Protein AF-A0A0D2L924-F1 (afdb_monomer_lite)

Organism: NCBI:txid145388

Structure (mmCIF, N/CA/C/O backbone):
data_AF-A0A0D2L924-F1
#
_entry.id   AF-A0A0D2L924-F1
#
loop_
_atom_site.group_PDB
_atom_site.id
_atom_site.type_symbol
_atom_site.label_atom_id
_atom_site.label_alt_id
_atom_site.label_comp_id
_atom_site.label_asym_id
_atom_site.label_entity_id
_atom_site.label_seq_id
_atom_site.pdbx_PDB_ins_code
_atom_site.Cartn_x
_atom_site.Cartn_y
_atom_site.Cartn_z
_atom_site.occupancy
_atom_site.B_iso_or_equiv
_atom_site.auth_seq_id
_atom_site.auth_comp_id
_atom_site.auth_asym_id
_atom_site.auth_atom_id
_atom_site.pdbx_PDB_model_num
ATOM 1 N N . MET A 1 1 ? -8.161 -13.138 13.655 1.00 68.00 1 MET A N 1
ATOM 2 C CA . MET A 1 1 ? -9.270 -12.687 14.532 1.00 68.00 1 MET A CA 1
ATOM 3 C C . MET A 1 1 ? -10.630 -12.972 13.902 1.00 68.00 1 MET A C 1
ATOM 5 O O . MET A 1 1 ? -11.358 -13.778 14.462 1.00 68.00 1 MET A O 1
ATOM 9 N N . ASN A 1 2 ? -10.920 -12.429 12.713 1.00 81.56 2 ASN A N 1
ATOM 10 C CA . ASN A 1 2 ? -12.168 -12.663 11.964 1.00 81.56 2 ASN A CA 1
ATOM 11 C C . ASN A 1 2 ? -12.549 -14.147 11.844 1.00 81.56 2 ASN A C 1
ATOM 13 O O . ASN A 1 2 ? -13.680 -14.512 12.128 1.00 81.56 2 ASN A O 1
ATOM 17 N N . PHE A 1 3 ? -11.595 -15.021 11.501 1.00 81.19 3 PHE A N 1
ATOM 18 C CA . PHE A 1 3 ? -11.842 -16.464 11.409 1.00 81.19 3 PHE A CA 1
ATOM 19 C C . PHE A 1 3 ? -12.311 -17.096 12.730 1.00 81.19 3 PHE A C 1
ATOM 21 O O . PHE A 1 3 ? -13.199 -17.941 12.712 1.00 81.19 3 PHE A O 1
ATOM 28 N N . ARG A 1 4 ? -11.746 -16.670 13.870 1.00 83.06 4 ARG A N 1
ATOM 29 C CA . ARG A 1 4 ? -12.112 -17.195 15.198 1.00 83.06 4 ARG A CA 1
ATOM 30 C C . ARG A 1 4 ? -13.464 -16.659 15.664 1.00 83.06 4 ARG A C 1
ATOM 32 O O . ARG A 1 4 ? -14.222 -17.395 16.272 1.00 83.06 4 ARG A O 1
ATOM 39 N N . LEU A 1 5 ? -13.751 -15.387 15.379 1.00 83.12 5 LEU A N 1
ATOM 40 C CA . LEU A 1 5 ? -14.990 -14.724 15.799 1.00 83.12 5 LEU A CA 1
ATOM 41 C C . LEU A 1 5 ? -16.153 -14.927 14.820 1.00 83.12 5 LEU A C 1
ATOM 43 O O . LEU A 1 5 ? -17.274 -14.559 15.152 1.00 83.12 5 LEU A O 1
ATOM 47 N N . LYS A 1 6 ? -15.880 -15.453 13.616 1.00 88.75 6 LYS A N 1
ATOM 48 C CA . LYS A 1 6 ? -16.843 -15.598 12.511 1.00 88.75 6 LYS A CA 1
ATOM 49 C C . LYS A 1 6 ? -17.658 -14.316 12.289 1.00 88.75 6 LYS A C 1
ATOM 51 O O . LYS A 1 6 ? -18.866 -14.359 12.105 1.00 88.75 6 LYS A O 1
ATOM 56 N N . ASN A 1 7 ? -16.993 -13.161 12.361 1.00 87.00 7 ASN A N 1
ATOM 57 C CA . ASN A 1 7 ? -17.621 -11.840 12.351 1.00 87.00 7 ASN A CA 1
ATOM 58 C C . ASN A 1 7 ? -16.642 -10.784 11.804 1.00 87.00 7 ASN A C 1
ATOM 60 O O . ASN A 1 7 ? -15.446 -10.843 12.108 1.00 87.00 7 ASN A O 1
ATOM 64 N N . VAL A 1 8 ? -17.142 -9.829 11.007 1.00 87.88 8 VAL A N 1
ATOM 65 C CA . VAL A 1 8 ? -16.353 -8.746 10.378 1.00 87.88 8 VAL A CA 1
ATOM 66 C C . VAL A 1 8 ? -16.874 -7.328 10.686 1.00 87.88 8 VAL A C 1
ATOM 68 O O . VAL A 1 8 ? -16.456 -6.360 10.050 1.00 87.88 8 VAL A O 1
ATOM 71 N N . SER A 1 9 ? -17.735 -7.163 11.693 1.00 81.94 9 SER A N 1
ATOM 72 C CA . SER A 1 9 ? -18.341 -5.875 12.082 1.00 81.94 9 SER A CA 1
ATOM 73 C C . SER A 1 9 ? -17.339 -4.793 12.508 1.00 81.94 9 SER A C 1
ATOM 75 O O . SER A 1 9 ? -17.674 -3.613 12.506 1.00 81.94 9 SER A O 1
ATOM 77 N N . GLY A 1 10 ? -16.113 -5.172 12.886 1.00 78.50 10 GLY A N 1
ATOM 78 C CA . GLY A 1 10 ? -15.039 -4.240 13.260 1.00 78.50 10 GLY A CA 1
ATOM 79 C C . GLY A 1 10 ? -14.083 -3.865 12.123 1.00 78.50 10 GLY A C 1
ATOM 80 O O . GLY A 1 10 ? -13.154 -3.094 12.354 1.00 78.50 10 GLY A O 1
ATOM 81 N N . LEU A 1 11 ? -14.262 -4.425 10.922 1.00 84.94 11 LEU A N 1
ATOM 82 C CA . LEU A 1 11 ? -13.364 -4.202 9.790 1.00 84.94 11 LEU A CA 1
ATOM 83 C C . LEU A 1 11 ? -13.797 -2.980 8.965 1.00 84.94 11 LEU A C 1
ATOM 85 O O . LEU A 1 11 ? -14.954 -2.863 8.567 1.00 84.94 11 LEU A O 1
ATOM 89 N N . SER A 1 12 ? -12.857 -2.098 8.628 1.00 89.81 12 SER A N 1
ATOM 90 C CA . SER A 1 12 ? -13.118 -1.031 7.656 1.00 89.81 12 SER A CA 1
ATOM 91 C C . SER A 1 12 ? -13.122 -1.591 6.230 1.00 89.81 12 SER A C 1
ATOM 93 O O . SER A 1 12 ? -12.088 -2.046 5.734 1.00 89.81 12 SER A O 1
ATOM 95 N N . LEU A 1 13 ? -14.280 -1.543 5.562 1.00 92.19 13 LEU A N 1
ATOM 96 C CA . LEU A 1 13 ? -14.400 -1.959 4.160 1.00 92.19 13 LEU A CA 1
ATOM 97 C C . LEU A 1 13 ? -13.693 -0.984 3.208 1.00 92.19 13 LEU A C 1
ATOM 99 O O . LEU A 1 13 ? -13.177 -1.417 2.182 1.00 92.19 13 LEU A O 1
ATOM 103 N N . ASP A 1 14 ? -13.592 0.294 3.578 1.00 93.81 14 ASP A N 1
ATOM 104 C CA . ASP A 1 14 ? -12.821 1.297 2.834 1.00 93.81 14 ASP A CA 1
ATOM 105 C C . ASP A 1 14 ? -11.338 0.932 2.804 1.00 93.81 14 ASP A C 1
ATOM 107 O O . ASP A 1 14 ? -10.699 0.921 1.753 1.00 93.81 14 ASP A O 1
ATOM 111 N N . PHE A 1 15 ? -10.799 0.569 3.971 1.00 91.94 15 PHE A N 1
ATOM 112 C CA . PHE A 1 15 ? -9.405 0.163 4.103 1.00 91.94 15 PHE A CA 1
ATOM 113 C C . PHE A 1 15 ? -9.122 -1.124 3.323 1.00 91.94 15 PHE A C 1
ATOM 115 O O . PHE A 1 15 ? -8.069 -1.253 2.699 1.00 91.94 15 PHE A O 1
ATOM 122 N N . LEU A 1 16 ? -10.068 -2.066 3.323 1.00 94.62 16 LEU A N 1
ATOM 123 C CA . LEU A 1 16 ? -9.972 -3.292 2.537 1.00 94.62 16 LEU A CA 1
ATOM 124 C C . LEU A 1 16 ? -9.973 -3.009 1.026 1.00 94.62 16 LEU A C 1
ATOM 126 O O . LEU A 1 16 ? -9.117 -3.541 0.325 1.00 94.62 16 LEU A O 1
ATOM 130 N N . ALA A 1 17 ? -10.879 -2.159 0.533 1.00 96.56 17 ALA A N 1
ATOM 131 C CA . ALA A 1 17 ? -10.960 -1.803 -0.886 1.00 96.56 17 ALA A CA 1
ATOM 132 C C . ALA A 1 17 ? -9.676 -1.111 -1.376 1.00 96.56 17 ALA A C 1
ATOM 134 O O . ALA A 1 17 ? -9.119 -1.485 -2.408 1.00 96.56 17 ALA A O 1
ATOM 135 N N . LEU A 1 18 ? -9.162 -0.157 -0.592 1.00 96.62 18 LEU A N 1
ATOM 136 C CA . LEU A 1 18 ? -7.893 0.516 -0.866 1.00 96.62 18 LEU A CA 1
ATOM 137 C C . LEU A 1 18 ? -6.717 -0.470 -0.874 1.00 96.62 18 LEU A C 1
ATOM 139 O O . LEU A 1 18 ? -5.917 -0.461 -1.807 1.00 96.62 18 LEU A O 1
ATOM 143 N N . ASN A 1 19 ? -6.615 -1.355 0.124 1.00 95.50 19 ASN A N 1
ATOM 144 C CA . ASN A 1 19 ? -5.551 -2.362 0.155 1.00 95.50 19 ASN A CA 1
ATOM 145 C C . ASN A 1 19 ? -5.633 -3.334 -1.020 1.00 95.50 19 ASN A C 1
ATOM 147 O O . ASN A 1 19 ? -4.587 -3.693 -1.548 1.00 95.50 19 ASN A O 1
ATOM 151 N N . LEU A 1 20 ? -6.832 -3.739 -1.442 1.00 97.44 20 LEU A N 1
ATOM 152 C CA . LEU A 1 20 ? -6.984 -4.640 -2.580 1.00 97.44 20 LEU A CA 1
ATOM 153 C C . LEU A 1 20 ? -6.443 -4.002 -3.864 1.00 97.44 20 LEU A C 1
ATOM 155 O O . LEU A 1 20 ? -5.627 -4.623 -4.539 1.00 97.44 20 LEU A O 1
ATOM 159 N N . LEU A 1 21 ? -6.816 -2.748 -4.149 1.00 98.06 21 LEU A N 1
ATOM 160 C CA . LEU A 1 21 ? -6.275 -1.991 -5.283 1.00 98.06 21 LEU A CA 1
ATOM 161 C C . LEU A 1 21 ? -4.748 -1.866 -5.195 1.00 98.06 21 LEU A C 1
ATOM 163 O O . LEU A 1 21 ? -4.038 -2.189 -6.145 1.00 98.06 21 LEU A O 1
ATOM 167 N N . GLY A 1 22 ? -4.242 -1.409 -4.047 1.00 97.25 22 GLY A N 1
ATOM 168 C CA . GLY A 1 22 ? -2.814 -1.177 -3.857 1.00 97.25 22 GLY A CA 1
ATOM 169 C C . GLY A 1 22 ? -1.990 -2.456 -4.001 1.00 97.25 22 GLY A C 1
ATOM 170 O O . GLY A 1 22 ? -1.007 -2.467 -4.737 1.00 97.25 22 GLY A O 1
ATOM 171 N N . TRP A 1 23 ? -2.369 -3.536 -3.314 1.00 97.12 23 TRP A N 1
ATOM 172 C CA . TRP A 1 23 ? -1.627 -4.797 -3.364 1.00 97.12 23 TRP A CA 1
ATOM 173 C C . TRP A 1 23 ? -1.745 -5.496 -4.713 1.00 97.12 23 TRP A C 1
ATOM 175 O O . TRP A 1 23 ? -0.756 -6.072 -5.150 1.00 97.12 23 TRP A O 1
ATOM 185 N N . ALA A 1 24 ? -2.883 -5.402 -5.409 1.00 98.31 24 ALA A N 1
ATOM 186 C CA . ALA A 1 24 ? -2.999 -5.920 -6.771 1.00 98.31 24 ALA A CA 1
ATOM 187 C C . ALA A 1 24 ? -2.052 -5.181 -7.731 1.00 98.31 24 ALA A C 1
ATOM 189 O O . ALA A 1 24 ? -1.299 -5.819 -8.468 1.00 98.31 24 ALA A O 1
ATOM 190 N N . ALA A 1 25 ? -2.024 -3.845 -7.670 1.00 98.00 25 ALA A N 1
ATOM 191 C CA . ALA A 1 25 ? -1.128 -3.024 -8.482 1.00 98.00 25 ALA A CA 1
ATOM 192 C C . ALA A 1 25 ? 0.353 -3.321 -8.174 1.00 98.00 25 ALA A C 1
ATOM 194 O O . ALA A 1 25 ? 1.145 -3.564 -9.083 1.00 98.00 25 ALA A O 1
ATOM 195 N N . TYR A 1 26 ? 0.719 -3.387 -6.890 1.00 96.62 26 TYR A N 1
ATOM 196 C CA . TYR A 1 26 ? 2.097 -3.649 -6.469 1.00 96.62 26 TYR A CA 1
ATOM 197 C C . TYR A 1 26 ? 2.562 -5.075 -6.771 1.00 96.62 26 TYR A C 1
ATOM 199 O O . TYR A 1 26 ? 3.695 -5.268 -7.202 1.00 96.62 26 TYR A O 1
ATOM 207 N N . ALA A 1 27 ? 1.708 -6.081 -6.564 1.00 97.62 27 ALA A N 1
ATOM 208 C CA . ALA A 1 27 ? 2.028 -7.462 -6.910 1.00 97.62 27 ALA A CA 1
ATOM 209 C C . ALA A 1 27 ? 2.220 -7.613 -8.421 1.00 97.62 27 ALA A C 1
ATOM 211 O O . ALA A 1 27 ? 3.180 -8.252 -8.838 1.00 97.62 27 ALA A O 1
ATOM 212 N N . THR A 1 28 ? 1.371 -6.967 -9.228 1.00 96.62 28 THR A N 1
ATOM 213 C CA . THR A 1 28 ? 1.520 -6.947 -10.691 1.00 96.62 28 THR A CA 1
ATOM 214 C C . THR A 1 28 ? 2.852 -6.317 -11.093 1.00 96.62 28 THR A C 1
ATOM 216 O O . THR A 1 28 ? 3.611 -6.952 -11.817 1.00 96.62 28 THR A O 1
ATOM 219 N N . PHE A 1 29 ? 3.181 -5.129 -10.564 1.00 94.19 29 PHE A N 1
ATOM 220 C CA . PHE A 1 29 ? 4.475 -4.474 -10.791 1.00 94.19 29 PHE A CA 1
ATOM 221 C C . PHE A 1 29 ? 5.652 -5.406 -10.480 1.00 94.19 29 PHE A C 1
ATOM 223 O O . PHE A 1 29 ? 6.456 -5.690 -11.363 1.00 94.19 29 PHE A O 1
ATOM 230 N N . ASN A 1 30 ? 5.729 -5.926 -9.250 1.00 92.56 30 ASN A N 1
ATOM 231 C CA . ASN A 1 30 ? 6.874 -6.732 -8.826 1.00 92.56 30 ASN A CA 1
ATOM 232 C C . ASN A 1 30 ? 6.964 -8.054 -9.593 1.00 92.56 30 ASN A C 1
ATOM 234 O O . ASN A 1 30 ? 8.052 -8.429 -10.007 1.00 92.56 30 ASN A O 1
ATOM 238 N N . CYS A 1 31 ? 5.847 -8.753 -9.822 1.00 92.50 31 CYS A N 1
ATOM 239 C CA . CYS A 1 31 ? 5.870 -10.028 -10.540 1.00 92.50 31 CYS A CA 1
ATOM 240 C C . CYS A 1 31 ? 6.266 -9.839 -12.004 1.00 92.50 31 CYS A C 1
ATOM 242 O O . CYS A 1 31 ? 7.129 -10.556 -12.499 1.00 92.50 31 CYS A O 1
ATOM 244 N N . VAL A 1 32 ? 5.654 -8.881 -12.703 1.00 89.62 32 VAL A N 1
ATOM 245 C CA . VAL A 1 32 ? 5.939 -8.663 -14.126 1.00 89.62 32 VAL A CA 1
ATOM 246 C C . VAL A 1 32 ? 7.373 -8.181 -14.309 1.00 89.62 32 VAL A C 1
ATOM 248 O O . VAL A 1 32 ? 8.088 -8.746 -15.129 1.00 89.62 32 VAL A O 1
ATOM 251 N N . ILE A 1 33 ? 7.833 -7.204 -13.520 1.00 84.94 33 ILE A N 1
ATOM 252 C CA . ILE A 1 33 ? 9.233 -6.770 -13.577 1.00 84.94 33 ILE A CA 1
ATOM 253 C C . ILE A 1 33 ? 10.174 -7.943 -13.282 1.00 84.94 33 ILE A C 1
ATOM 255 O O . ILE A 1 33 ? 11.119 -8.156 -14.023 1.00 84.94 33 ILE A O 1
ATOM 259 N N . PHE A 1 34 ? 9.908 -8.742 -12.251 1.00 84.75 34 PHE A N 1
ATOM 260 C CA . PHE A 1 34 ? 10.819 -9.818 -11.868 1.00 84.75 34 PHE A CA 1
ATOM 261 C C . PHE A 1 34 ? 10.876 -10.976 -12.881 1.00 84.75 34 PHE A C 1
ATOM 263 O O . PHE A 1 34 ? 11.950 -11.519 -13.129 1.00 84.75 34 PHE A O 1
ATOM 270 N N . PHE A 1 35 ? 9.734 -11.385 -13.447 1.00 82.94 35 PHE A N 1
ATOM 271 C CA . PHE A 1 35 ? 9.653 -12.572 -14.310 1.00 82.94 35 PHE A CA 1
ATOM 272 C C . PHE A 1 35 ? 9.742 -12.274 -15.808 1.00 82.94 35 PHE A C 1
ATOM 274 O O . PHE A 1 35 ? 10.148 -13.154 -16.561 1.00 82.94 35 PHE A O 1
ATOM 281 N N . ILE A 1 36 ? 9.320 -11.086 -16.249 1.00 80.88 36 ILE A N 1
ATOM 282 C CA . ILE A 1 36 ? 9.258 -10.726 -17.675 1.00 80.88 36 ILE A CA 1
ATOM 283 C C . ILE A 1 36 ? 10.402 -9.787 -18.047 1.00 80.88 36 ILE A C 1
ATOM 285 O O . ILE A 1 36 ? 10.989 -9.937 -19.117 1.00 80.88 36 ILE A O 1
ATOM 289 N N . PHE A 1 37 ? 10.741 -8.832 -17.179 1.00 72.00 37 PHE A N 1
ATOM 290 C CA . PHE A 1 37 ? 11.877 -7.951 -17.420 1.00 72.00 37 PHE A CA 1
ATOM 291 C C . PHE A 1 37 ? 13.145 -8.634 -16.922 1.00 72.00 37 PHE A C 1
ATOM 293 O O . PHE A 1 37 ? 13.527 -8.534 -15.758 1.00 72.00 37 PHE A O 1
ATOM 300 N N . GLU A 1 38 ? 13.789 -9.369 -17.826 1.00 55.22 38 GLU A N 1
ATOM 301 C CA . GLU A 1 38 ? 15.059 -10.027 -17.547 1.00 55.22 38 GLU A CA 1
ATOM 302 C C . GLU A 1 38 ? 16.114 -8.981 -17.192 1.00 55.22 38 GLU A C 1
ATOM 304 O O . GLU A 1 38 ? 16.648 -8.269 -18.043 1.00 55.22 38 GLU A O 1
ATOM 309 N N . CYS A 1 39 ? 16.436 -8.897 -15.906 1.00 58.50 39 CYS A N 1
ATOM 310 C CA . CYS A 1 39 ? 17.668 -8.255 -15.500 1.00 58.50 39 CYS A CA 1
ATOM 311 C C . CYS A 1 39 ? 18.851 -9.158 -15.866 1.00 58.50 39 CYS A C 1
ATOM 313 O O . CYS A 1 39 ? 18.725 -10.385 -15.762 1.00 58.50 39 CYS A O 1
ATOM 315 N N . PRO A 1 40 ? 19.996 -8.587 -16.288 1.00 53.78 40 PRO A N 1
ATOM 316 C CA . PRO A 1 40 ? 21.180 -9.373 -16.610 1.00 53.78 40 PRO A CA 1
ATOM 317 C C . PRO A 1 40 ? 21.471 -10.370 -15.480 1.00 53.78 40 PRO A C 1
ATOM 319 O O . PRO A 1 40 ? 21.647 -9.984 -14.322 1.00 53.78 40 PRO A O 1
ATOM 322 N N . ARG A 1 41 ? 21.424 -11.674 -15.791 1.00 44.12 41 ARG A N 1
ATOM 323 C CA . ARG A 1 41 ? 21.549 -12.742 -14.787 1.00 44.12 41 ARG A CA 1
ATOM 324 C C . ARG A 1 41 ? 22.871 -12.589 -14.031 1.00 44.12 41 ARG A C 1
ATOM 326 O O . ARG A 1 41 ? 23.935 -12.584 -14.645 1.00 44.12 41 ARG A O 1
ATOM 333 N N . LYS A 1 42 ? 22.813 -12.608 -12.691 1.00 43.00 42 LYS A N 1
ATOM 334 C CA . LYS A 1 42 ? 23.963 -12.990 -11.852 1.00 43.00 42 LYS A CA 1
ATOM 335 C C . LYS A 1 42 ? 24.480 -14.338 -12.389 1.00 43.00 42 LYS A C 1
ATOM 337 O O . LYS A 1 42 ? 23.685 -15.281 -12.439 1.00 43.00 42 LYS A O 1
ATOM 342 N N . PRO A 1 43 ? 25.742 -14.466 -12.833 1.00 37.34 43 PRO A N 1
ATOM 343 C CA . PRO A 1 43 ? 26.214 -15.713 -13.417 1.00 37.34 43 PRO A CA 1
ATOM 344 C C . PRO A 1 43 ? 26.105 -16.850 -12.394 1.00 37.34 43 PRO A C 1
ATOM 346 O O . PRO A 1 43 ? 26.616 -16.767 -11.275 1.00 37.34 43 PRO A O 1
ATOM 349 N N . ASN A 1 44 ? 25.406 -17.917 -12.787 1.00 38.78 44 ASN A N 1
ATOM 350 C CA . ASN A 1 44 ? 25.267 -19.134 -11.997 1.00 38.78 44 ASN A CA 1
ATOM 351 C C . ASN A 1 44 ? 26.651 -19.781 -11.837 1.00 38.78 44 ASN A C 1
ATOM 353 O O . ASN A 1 44 ? 27.282 -20.154 -12.826 1.00 38.78 44 ASN A O 1
ATOM 357 N N . ARG A 1 45 ? 27.102 -19.976 -10.592 1.00 42.47 45 ARG A N 1
ATOM 358 C CA . ARG A 1 45 ? 28.405 -20.577 -10.230 1.00 42.47 45 ARG A CA 1
ATOM 359 C C . ARG A 1 45 ? 28.612 -22.042 -10.677 1.00 42.47 45 ARG A C 1
ATOM 361 O O . ARG A 1 45 ? 29.595 -22.646 -10.275 1.00 42.47 45 ARG A O 1
ATOM 368 N N . LEU A 1 46 ? 27.725 -22.634 -11.482 1.00 40.81 46 LEU A N 1
ATOM 369 C CA . LEU A 1 46 ? 27.727 -24.077 -11.784 1.00 40.81 46 LEU A CA 1
ATOM 370 C C . LEU A 1 46 ? 27.893 -24.443 -13.272 1.00 40.81 46 LEU A C 1
ATOM 372 O O . LEU A 1 46 ? 28.068 -25.616 -13.570 1.00 40.81 46 LEU A O 1
ATOM 376 N N . GLY A 1 47 ? 27.875 -23.483 -14.207 1.00 34.56 47 GLY A N 1
ATOM 377 C CA . GLY A 1 47 ? 27.941 -23.782 -15.654 1.00 34.56 47 GLY A CA 1
ATOM 378 C C . GLY A 1 47 ? 29.242 -23.396 -16.368 1.00 34.56 47 GLY A C 1
ATOM 379 O O . GLY A 1 47 ? 29.494 -23.856 -17.475 1.00 34.56 47 GLY A O 1
ATOM 380 N N . GLY A 1 48 ? 30.083 -22.554 -15.760 1.00 34.91 48 GLY A N 1
ATOM 381 C CA . GLY A 1 48 ? 31.253 -21.965 -16.432 1.00 34.91 48 GLY A CA 1
ATOM 382 C C . GLY A 1 48 ? 32.526 -22.817 -16.423 1.00 34.91 48 GLY A C 1
ATOM 383 O O . GLY A 1 48 ? 33.552 -22.368 -16.922 1.00 34.91 48 GLY A O 1
ATOM 384 N N . ALA A 1 49 ? 32.491 -24.020 -15.844 1.00 38.56 49 ALA A N 1
ATOM 385 C CA . ALA A 1 49 ? 33.686 -24.845 -15.660 1.00 38.56 49 ALA A CA 1
ATOM 386 C C . ALA A 1 49 ? 34.159 -25.575 -16.935 1.00 38.56 49 ALA A C 1
ATOM 388 O O . ALA A 1 49 ? 35.276 -26.079 -16.947 1.00 38.56 49 ALA A O 1
ATOM 389 N N . ALA A 1 50 ? 33.365 -25.623 -18.012 1.00 37.25 50 ALA A N 1
ATOM 390 C CA . ALA A 1 50 ? 33.726 -26.390 -19.212 1.00 37.25 50 ALA A CA 1
ATOM 391 C C . ALA A 1 50 ? 34.382 -25.570 -20.344 1.00 37.25 50 ALA A C 1
ATOM 393 O O . ALA A 1 50 ? 34.941 -26.161 -21.260 1.00 37.25 50 ALA A O 1
ATOM 394 N N . ALA A 1 51 ? 34.335 -24.232 -20.311 1.00 39.00 51 ALA A N 1
ATOM 395 C CA . ALA A 1 51 ? 34.638 -23.416 -21.498 1.00 39.00 51 ALA A CA 1
ATOM 396 C C . ALA A 1 51 ? 35.972 -22.640 -21.467 1.00 39.00 51 ALA A C 1
ATOM 398 O O . ALA A 1 51 ? 36.285 -21.960 -22.437 1.00 39.00 51 ALA A O 1
ATOM 399 N N . ALA A 1 52 ? 36.767 -22.713 -20.393 1.00 37.78 52 ALA A N 1
ATOM 400 C CA . ALA A 1 52 ? 37.940 -21.840 -20.215 1.00 37.78 52 ALA A CA 1
ATOM 401 C C . ALA A 1 52 ? 39.293 -22.577 -20.135 1.00 37.78 52 ALA A C 1
ATOM 403 O O . ALA A 1 52 ? 40.232 -22.082 -19.515 1.00 37.78 52 ALA A O 1
ATOM 404 N N . ALA A 1 53 ? 39.409 -23.753 -20.756 1.00 34.16 53 ALA A N 1
ATOM 405 C CA . ALA A 1 53 ? 40.688 -24.439 -20.939 1.00 34.16 53 ALA A CA 1
ATOM 406 C C . ALA A 1 53 ? 41.233 -24.165 -22.351 1.00 34.16 53 ALA A C 1
ATOM 408 O O . ALA A 1 53 ? 40.956 -24.908 -23.287 1.00 34.16 53 ALA A O 1
ATOM 409 N N . GLY A 1 54 ? 42.006 -23.088 -22.509 1.00 31.45 54 GLY A N 1
ATOM 410 C CA . GLY A 1 54 ? 42.760 -22.836 -23.738 1.00 31.45 54 GLY A CA 1
ATOM 411 C C . GLY A 1 54 ? 43.416 -21.458 -23.780 1.00 31.45 54 GLY A C 1
ATOM 412 O O . GLY A 1 54 ? 42.723 -20.463 -23.945 1.00 31.45 54 GLY A O 1
ATOM 413 N N . SER A 1 55 ? 44.754 -21.439 -23.717 1.00 29.81 55 SER A N 1
ATOM 414 C CA . SER A 1 55 ? 45.685 -20.293 -23.828 1.00 29.81 55 SER A CA 1
ATOM 415 C C . SER A 1 55 ? 45.746 -19.370 -22.592 1.00 29.81 55 SER A C 1
ATOM 417 O O . SER A 1 55 ? 44.746 -18.808 -22.179 1.00 29.81 55 SER A O 1
ATOM 419 N N . GLY A 1 56 ? 46.855 -19.169 -21.875 1.00 29.77 56 GLY A N 1
ATOM 420 C CA . GLY A 1 56 ? 48.263 -19.499 -22.093 1.00 29.77 56 GLY A CA 1
ATOM 421 C C . GLY A 1 56 ? 49.097 -18.217 -22.111 1.00 29.77 56 GLY A C 1
ATOM 422 O O . GLY A 1 56 ? 49.205 -17.623 -23.172 1.00 29.77 56 GLY A O 1
ATOM 423 N N . ALA A 1 57 ? 49.658 -17.799 -20.965 1.00 31.67 57 ALA A N 1
ATOM 424 C CA . ALA A 1 57 ? 50.946 -17.088 -20.830 1.00 31.67 57 ALA A CA 1
ATOM 425 C C . ALA A 1 57 ? 51.191 -16.606 -19.377 1.00 31.67 57 ALA A C 1
ATOM 427 O O . ALA A 1 57 ? 50.225 -16.442 -18.631 1.00 31.67 57 ALA A O 1
ATOM 428 N N . PRO A 1 58 ? 52.462 -16.412 -18.957 1.00 40.97 58 PRO A N 1
ATOM 429 C CA . PRO A 1 58 ? 52.906 -16.663 -17.584 1.00 40.97 58 PRO A CA 1
ATOM 430 C C . PRO A 1 58 ? 53.467 -15.423 -16.858 1.00 40.97 58 PRO A C 1
ATOM 432 O O . PRO A 1 58 ? 53.912 -14.468 -17.488 1.00 40.97 58 PRO A O 1
ATOM 435 N N . GLY A 1 59 ? 53.562 -15.489 -15.526 1.00 26.53 59 GLY A N 1
ATOM 436 C CA . GLY A 1 59 ? 54.503 -14.647 -14.777 1.00 26.53 59 GLY A CA 1
ATOM 437 C C . GLY A 1 59 ? 54.142 -14.391 -13.315 1.00 26.53 59 GLY A C 1
ATOM 438 O O . GLY A 1 59 ? 53.195 -13.666 -13.037 1.00 26.53 59 GLY A O 1
ATOM 439 N N . GLY A 1 60 ? 54.971 -14.905 -12.398 1.00 25.19 60 GLY A N 1
ATOM 440 C CA . GLY A 1 60 ? 55.155 -14.341 -11.053 1.00 25.19 60 GLY A CA 1
ATOM 441 C C . GLY A 1 60 ? 54.801 -15.282 -9.904 1.00 25.19 60 GLY A C 1
ATOM 442 O O . GLY A 1 60 ? 53.631 -15.527 -9.646 1.00 25.19 60 GLY A O 1
ATOM 443 N N . GLY A 1 61 ? 55.827 -15.806 -9.228 1.00 25.94 61 GLY A N 1
ATOM 444 C CA . GLY A 1 61 ? 55.747 -16.839 -8.196 1.00 25.94 61 GLY A CA 1
ATOM 445 C C . GLY A 1 61 ? 54.940 -16.489 -6.941 1.00 25.94 61 GLY A C 1
ATOM 446 O O . GLY A 1 61 ? 54.899 -15.350 -6.482 1.00 25.94 61 GLY A O 1
ATOM 447 N N . ALA A 1 62 ? 54.341 -17.538 -6.379 1.00 27.55 62 ALA A N 1
ATOM 448 C CA . ALA A 1 62 ? 53.766 -17.588 -5.043 1.00 27.55 62 ALA A CA 1
ATOM 449 C C . ALA A 1 62 ? 54.860 -17.573 -3.954 1.00 27.55 62 ALA A C 1
ATOM 451 O O . ALA A 1 62 ? 55.997 -17.977 -4.208 1.00 27.55 62 ALA A O 1
ATOM 452 N N . PRO A 1 63 ? 54.482 -17.244 -2.710 1.00 31.28 63 PRO A N 1
ATOM 453 C CA . PRO A 1 63 ? 54.646 -18.244 -1.668 1.00 31.28 63 PRO A CA 1
ATOM 454 C C . PRO A 1 63 ? 53.293 -18.698 -1.125 1.00 31.28 63 PRO A C 1
ATOM 456 O O . PRO A 1 63 ? 52.295 -17.976 -1.117 1.00 31.28 63 PRO A O 1
ATOM 459 N N . GLU A 1 64 ? 53.295 -19.958 -0.726 1.00 27.75 64 GLU A N 1
ATOM 460 C CA . GLU A 1 64 ? 52.158 -20.730 -0.271 1.00 27.75 64 GLU A CA 1
ATOM 461 C C . GLU A 1 64 ? 51.573 -20.235 1.058 1.00 27.75 64 GLU A C 1
ATOM 463 O O . GLU A 1 64 ? 52.274 -19.902 2.009 1.00 27.75 64 GLU A O 1
ATOM 468 N N . SER A 1 65 ? 50.241 -20.284 1.081 1.00 30.78 65 SER A N 1
ATOM 469 C CA . SER A 1 65 ? 49.346 -20.617 2.192 1.00 30.78 65 SER A CA 1
ATOM 470 C C . SER A 1 65 ? 49.534 -19.935 3.553 1.00 30.78 65 SER A C 1
ATOM 472 O O . SER A 1 65 ? 50.346 -20.349 4.376 1.00 30.78 65 SER A O 1
ATOM 474 N N . ILE A 1 66 ? 48.556 -19.088 3.892 1.00 27.89 66 ILE A N 1
ATOM 475 C CA . ILE A 1 66 ? 47.864 -19.217 5.178 1.00 27.89 66 ILE A CA 1
ATOM 476 C C . ILE A 1 66 ? 46.375 -19.445 4.903 1.00 27.89 66 ILE A C 1
ATOM 478 O O . ILE A 1 66 ? 45.683 -18.640 4.284 1.00 27.89 66 ILE A O 1
ATOM 482 N N . SER A 1 67 ? 45.940 -20.619 5.349 1.00 34.41 67 SER A N 1
ATOM 483 C CA . SER A 1 67 ? 44.572 -21.106 5.460 1.00 34.41 67 SER A CA 1
ATOM 484 C C . SER A 1 67 ? 43.705 -20.149 6.287 1.00 34.41 67 SER A C 1
ATOM 486 O O . SER A 1 67 ? 44.109 -19.720 7.366 1.00 34.41 67 SER A O 1
ATOM 488 N N . GLY A 1 68 ? 42.508 -19.827 5.796 1.00 26.62 68 GLY A N 1
ATOM 489 C CA . GLY A 1 68 ? 41.572 -18.945 6.491 1.00 26.62 68 GLY A CA 1
ATOM 490 C C . GLY A 1 68 ? 40.269 -18.762 5.724 1.00 26.62 68 GLY A C 1
ATOM 491 O O . GLY A 1 68 ? 40.133 -17.862 4.903 1.00 26.62 68 GLY A O 1
ATOM 492 N N . SER A 1 69 ? 39.325 -19.662 5.986 1.00 41.59 69 SER A N 1
ATOM 493 C CA . SER A 1 69 ? 37.950 -19.682 5.496 1.00 41.59 69 SER A CA 1
ATOM 494 C C . SER A 1 69 ? 37.217 -18.335 5.492 1.00 41.59 69 SER A C 1
ATOM 496 O O . SER A 1 69 ? 37.348 -17.524 6.402 1.00 41.59 69 SER A O 1
ATOM 498 N N . PHE A 1 70 ? 36.305 -18.245 4.517 1.00 33.94 70 PHE A N 1
ATOM 499 C CA . PHE A 1 70 ? 34.937 -17.701 4.580 1.00 33.94 70 PHE A CA 1
ATOM 500 C C . PHE A 1 70 ? 34.612 -16.588 3.575 1.00 33.94 70 PHE A C 1
ATOM 502 O O . PHE A 1 70 ? 33.465 -16.501 3.150 1.00 33.94 70 PHE A O 1
ATOM 509 N N . LEU A 1 71 ? 35.573 -15.801 3.088 1.00 31.05 71 LEU A N 1
ATOM 510 C CA . LEU A 1 71 ? 35.279 -14.677 2.180 1.00 31.05 71 LEU A CA 1
ATOM 511 C C . LEU A 1 71 ? 36.426 -14.452 1.176 1.00 31.05 71 LEU A C 1
ATOM 513 O O . LEU A 1 71 ? 37.188 -13.499 1.282 1.00 31.05 71 LEU A O 1
ATOM 517 N N . GLY A 1 72 ? 36.586 -15.358 0.207 1.00 29.25 72 GLY A N 1
ATOM 518 C CA . GLY A 1 72 ? 37.625 -15.261 -0.826 1.00 29.25 72 GLY A CA 1
ATOM 519 C C . GLY A 1 72 ? 37.227 -14.344 -1.987 1.00 29.25 72 GLY A C 1
ATOM 520 O O . GLY A 1 72 ? 36.552 -14.788 -2.914 1.00 29.25 72 GLY A O 1
ATOM 521 N N . ALA A 1 73 ? 37.667 -13.085 -1.952 1.00 34.78 73 ALA A N 1
ATOM 522 C CA . ALA A 1 73 ? 37.695 -12.187 -3.106 1.00 34.78 73 ALA A CA 1
ATOM 523 C C . ALA A 1 73 ? 39.125 -12.130 -3.676 1.00 34.78 73 ALA A C 1
ATOM 525 O O . ALA A 1 73 ? 40.074 -11.842 -2.952 1.00 34.78 73 ALA A O 1
ATOM 526 N N . GLY A 1 74 ? 39.264 -12.411 -4.974 1.00 28.08 74 GLY A N 1
ATOM 527 C CA . GLY A 1 74 ? 40.503 -12.333 -5.752 1.00 28.08 74 GLY A CA 1
ATOM 528 C C . GLY A 1 74 ? 40.192 -11.989 -7.218 1.00 28.08 74 GLY A C 1
ATOM 529 O O . GLY A 1 74 ? 39.066 -12.211 -7.671 1.00 28.08 74 GLY A O 1
ATOM 530 N N . PRO A 1 75 ? 41.134 -11.372 -7.947 1.00 42.72 75 PRO A N 1
ATOM 531 C CA . PRO A 1 75 ? 40.843 -10.321 -8.913 1.00 42.72 75 PRO A CA 1
ATOM 532 C C . PRO A 1 75 ? 40.420 -10.860 -10.284 1.00 42.72 75 PRO A C 1
ATOM 534 O O . PRO A 1 75 ? 41.229 -11.329 -11.077 1.00 42.72 75 PRO A O 1
ATOM 537 N N . LYS A 1 76 ? 39.139 -10.666 -10.602 1.00 35.31 76 LYS A N 1
ATOM 538 C CA . LYS A 1 76 ? 38.654 -10.381 -11.965 1.00 35.31 76 LYS A CA 1
ATOM 539 C C . LYS A 1 76 ? 38.025 -8.983 -11.984 1.00 35.31 76 LYS A C 1
ATOM 541 O O . LYS A 1 76 ? 36.881 -8.777 -12.373 1.00 35.31 76 LYS A O 1
ATOM 546 N N . ALA A 1 77 ? 38.793 -8.031 -11.458 1.00 38.22 77 ALA A N 1
ATOM 547 C CA . ALA A 1 77 ? 38.372 -6.715 -10.983 1.00 38.22 77 ALA A CA 1
ATOM 548 C C . ALA A 1 77 ? 38.193 -5.647 -12.083 1.00 38.22 77 ALA A C 1
ATOM 550 O O . ALA A 1 77 ? 38.406 -4.471 -11.822 1.00 38.22 77 ALA A O 1
ATOM 551 N N . ALA A 1 78 ? 37.802 -6.026 -13.301 1.00 37.06 78 ALA A N 1
ATOM 552 C CA . ALA A 1 78 ? 37.540 -5.051 -14.370 1.00 37.06 78 ALA A CA 1
ATOM 553 C C . ALA A 1 78 ? 36.300 -5.370 -15.221 1.00 37.06 78 ALA A C 1
ATOM 555 O O . ALA A 1 78 ? 35.665 -4.454 -15.726 1.00 37.06 78 ALA A O 1
ATOM 556 N N . GLU A 1 79 ? 35.875 -6.633 -15.300 1.00 39.62 79 GLU A N 1
ATOM 557 C CA . GLU A 1 79 ? 34.633 -7.029 -15.993 1.00 39.62 79 GLU A CA 1
ATOM 558 C C . GLU A 1 79 ? 33.447 -7.186 -15.016 1.00 39.62 79 GLU A C 1
ATOM 560 O O . GLU A 1 79 ? 32.283 -7.155 -15.400 1.00 39.62 79 GLU A O 1
ATOM 565 N N . LEU A 1 80 ? 33.751 -7.251 -13.713 1.00 44.50 80 LEU A N 1
ATOM 566 C CA . LEU A 1 80 ? 32.794 -7.253 -12.602 1.00 44.50 80 LEU A CA 1
ATOM 567 C C . LEU A 1 80 ? 32.268 -5.849 -12.228 1.00 44.50 80 LEU A C 1
ATOM 569 O O . LEU A 1 80 ? 31.426 -5.749 -11.341 1.00 44.50 80 LEU A O 1
ATOM 573 N N . LEU A 1 81 ? 32.789 -4.779 -12.846 1.00 40.44 81 LEU A N 1
ATOM 574 C CA . LEU A 1 81 ? 32.549 -3.394 -12.412 1.00 40.44 81 LEU A CA 1
ATOM 575 C C . LEU A 1 81 ? 31.531 -2.607 -13.260 1.00 40.44 81 LEU A C 1
ATOM 577 O O . LEU A 1 81 ? 31.059 -1.588 -12.775 1.00 40.44 81 LEU A O 1
ATOM 581 N N . TYR A 1 82 ? 31.137 -3.052 -14.466 1.00 40.28 82 TYR A N 1
ATOM 582 C CA . TYR A 1 82 ? 30.229 -2.274 -15.343 1.00 40.28 82 TYR A CA 1
ATOM 583 C C . TYR A 1 82 ? 29.367 -3.113 -16.324 1.00 40.28 82 TYR A C 1
ATOM 585 O O . TYR A 1 82 ? 29.295 -2.788 -17.506 1.00 40.28 82 TYR A O 1
ATOM 593 N N . GLY A 1 83 ? 28.692 -4.194 -15.895 1.00 43.19 83 GLY A N 1
ATOM 594 C CA . GLY A 1 83 ? 28.056 -5.099 -16.881 1.00 43.19 83 GLY A CA 1
ATOM 595 C C . GLY A 1 83 ? 26.857 -5.958 -16.471 1.00 43.19 83 GLY A C 1
ATOM 596 O O . GLY A 1 83 ? 26.646 -7.000 -17.083 1.00 43.19 83 GLY A O 1
ATOM 597 N N . GLY A 1 84 ? 26.061 -5.578 -15.465 1.00 50.84 84 GLY A N 1
ATOM 598 C CA . GLY A 1 84 ? 24.896 -6.389 -15.069 1.00 50.84 84 GLY A CA 1
ATOM 599 C C . GLY A 1 84 ? 23.880 -5.697 -14.163 1.00 50.84 84 GLY A C 1
ATOM 600 O O . GLY A 1 84 ? 23.262 -6.345 -13.321 1.00 50.84 84 GLY A O 1
ATOM 601 N N . PHE A 1 85 ? 23.744 -4.377 -14.283 1.00 54.41 85 PHE A N 1
ATOM 602 C CA . PHE A 1 85 ? 22.836 -3.592 -13.453 1.00 54.41 85 PHE A CA 1
ATOM 603 C C . PHE A 1 85 ? 21.372 -3.824 -13.859 1.00 54.41 85 PHE A C 1
ATOM 605 O O . PHE A 1 85 ? 21.015 -3.739 -15.033 1.00 54.41 85 PHE A O 1
ATOM 612 N N . CYS A 1 86 ? 20.526 -4.113 -12.869 1.00 62.69 86 CYS A N 1
ATOM 613 C CA . CYS A 1 86 ? 19.083 -4.232 -13.027 1.00 62.69 86 CYS A CA 1
ATOM 614 C C . CYS A 1 86 ? 18.434 -2.860 -12.788 1.00 62.69 86 CYS A C 1
ATOM 616 O O . CYS A 1 86 ? 18.292 -2.478 -11.623 1.00 62.69 86 CYS A O 1
ATOM 618 N N . PRO A 1 87 ? 17.997 -2.125 -13.829 1.00 61.94 87 PRO A N 1
ATOM 619 C CA . PRO A 1 87 ? 17.466 -0.767 -13.668 1.00 61.94 87 PRO A CA 1
ATOM 620 C C . PRO A 1 87 ? 16.184 -0.699 -12.835 1.00 61.94 87 PRO A C 1
ATOM 622 O O . PRO A 1 87 ? 15.809 0.370 -12.368 1.00 61.94 87 PRO A O 1
ATOM 625 N N . TYR A 1 88 ? 15.517 -1.833 -12.624 1.00 70.38 88 TYR A N 1
ATOM 626 C CA . TYR A 1 88 ? 14.258 -1.897 -11.890 1.00 70.38 88 TYR A CA 1
ATOM 627 C C . TYR A 1 88 ? 14.432 -2.269 -10.409 1.00 70.38 88 TYR A C 1
ATOM 629 O O . TYR A 1 88 ? 13.530 -2.014 -9.610 1.00 70.38 88 TYR A O 1
ATOM 637 N N . ALA A 1 89 ? 15.581 -2.848 -10.030 1.00 76.56 89 ALA A N 1
ATOM 638 C CA . ALA A 1 89 ? 15.951 -3.199 -8.652 1.00 76.56 89 ALA A CA 1
ATOM 639 C C . ALA A 1 89 ? 14.863 -3.949 -7.840 1.00 76.56 89 ALA A C 1
ATOM 641 O O . ALA A 1 89 ? 14.697 -3.709 -6.637 1.00 76.56 89 ALA A O 1
ATOM 642 N N . VAL A 1 90 ? 14.105 -4.836 -8.498 1.00 83.38 90 VAL A N 1
ATOM 643 C CA . VAL A 1 90 ? 13.106 -5.718 -7.866 1.00 83.38 90 VAL A CA 1
ATOM 644 C C . VAL A 1 90 ? 13.757 -7.050 -7.513 1.00 83.38 90 VAL A C 1
ATOM 646 O O . VAL A 1 90 ? 14.343 -7.712 -8.365 1.00 83.38 90 VAL A O 1
ATOM 649 N N . GLU A 1 91 ? 13.625 -7.451 -6.256 1.00 83.44 91 GLU A N 1
ATOM 650 C CA . GLU A 1 91 ? 14.222 -8.658 -5.694 1.00 83.44 91 GLU A CA 1
ATOM 651 C C . GLU A 1 91 ? 13.143 -9.684 -5.303 1.00 83.44 91 GLU A C 1
ATOM 653 O O . GLU A 1 91 ? 11.952 -9.379 -5.190 1.00 83.44 91 GLU A O 1
ATOM 658 N N . VAL A 1 92 ? 13.557 -10.929 -5.048 1.00 86.75 92 VAL A N 1
ATOM 659 C CA . VAL A 1 92 ? 12.640 -12.038 -4.707 1.00 86.75 92 VAL A CA 1
ATOM 660 C C . VAL A 1 92 ? 11.786 -11.721 -3.476 1.00 86.75 92 VAL A C 1
ATOM 662 O O . VAL A 1 92 ? 10.603 -12.062 -3.426 1.00 86.75 92 VAL A O 1
ATOM 665 N N . ASN A 1 93 ? 12.369 -11.058 -2.477 1.00 88.38 93 ASN A N 1
ATOM 666 C CA . ASN A 1 93 ? 11.658 -10.664 -1.264 1.00 88.38 93 ASN A CA 1
ATOM 667 C C . ASN A 1 93 ? 10.559 -9.627 -1.545 1.00 88.38 93 ASN A C 1
ATOM 669 O O . ASN A 1 93 ? 9.523 -9.678 -0.884 1.00 88.38 93 ASN A O 1
ATOM 673 N N . ASP A 1 94 ? 10.726 -8.754 -2.545 1.00 90.31 94 ASP A N 1
ATOM 674 C CA . ASP A 1 94 ? 9.689 -7.794 -2.942 1.00 90.31 94 ASP A CA 1
ATOM 675 C C . ASP A 1 94 ? 8.472 -8.522 -3.536 1.00 90.31 94 ASP A C 1
ATOM 677 O O . ASP A 1 94 ? 7.326 -8.238 -3.174 1.00 90.31 94 ASP A O 1
ATOM 681 N N . VAL A 1 95 ? 8.723 -9.518 -4.396 1.00 91.38 95 VAL A N 1
ATOM 682 C CA . VAL A 1 95 ? 7.687 -10.372 -5.001 1.00 91.38 95 VAL A CA 1
ATOM 683 C C . VAL A 1 95 ? 6.953 -11.176 -3.929 1.00 91.38 95 VAL A C 1
ATOM 685 O O . VAL A 1 95 ? 5.721 -11.153 -3.867 1.00 91.38 95 VAL A O 1
ATOM 688 N N . ALA A 1 96 ? 7.699 -11.857 -3.055 1.00 92.31 96 ALA A N 1
ATOM 689 C CA . ALA A 1 96 ? 7.132 -12.674 -1.987 1.00 92.31 96 ALA A CA 1
ATOM 690 C C . ALA A 1 96 ? 6.263 -11.838 -1.037 1.00 92.31 96 ALA A C 1
ATOM 692 O O . ALA A 1 96 ? 5.144 -12.235 -0.707 1.00 92.31 96 ALA A O 1
ATOM 693 N N . PHE A 1 97 ? 6.744 -10.656 -0.642 1.00 92.56 97 PHE A N 1
ATOM 694 C CA . PHE A 1 97 ? 6.010 -9.739 0.222 1.00 92.56 97 PHE A CA 1
ATOM 695 C C . PHE A 1 97 ? 4.721 -9.232 -0.438 1.00 92.56 97 PHE A C 1
ATOM 697 O O . PHE A 1 97 ? 3.650 -9.294 0.172 1.00 92.56 97 PHE A O 1
ATOM 704 N N . ALA A 1 98 ? 4.791 -8.790 -1.698 1.00 95.19 98 ALA A N 1
ATOM 705 C CA . ALA A 1 98 ? 3.629 -8.279 -2.419 1.00 95.19 98 ALA A CA 1
ATOM 706 C C . ALA A 1 98 ? 2.549 -9.355 -2.629 1.00 95.19 98 ALA A C 1
ATOM 708 O O . ALA A 1 98 ? 1.365 -9.093 -2.399 1.00 95.19 98 ALA A O 1
ATOM 709 N N . LEU A 1 99 ? 2.944 -10.577 -3.008 1.00 97.00 99 LEU A N 1
ATOM 710 C CA . LEU A 1 99 ? 2.023 -11.704 -3.175 1.00 97.00 99 LEU A CA 1
ATOM 711 C C . LEU A 1 99 ? 1.416 -12.156 -1.847 1.00 97.00 99 LEU A C 1
ATOM 713 O O . LEU A 1 99 ? 0.209 -12.392 -1.778 1.00 97.00 99 LEU A O 1
ATOM 717 N N . HIS A 1 100 ? 2.218 -12.237 -0.782 1.00 95.44 100 HIS A N 1
ATOM 718 C CA . HIS A 1 100 ? 1.723 -12.570 0.552 1.00 95.44 100 HIS A CA 1
ATOM 719 C C . HIS A 1 100 ? 0.659 -11.568 1.013 1.00 95.44 100 HIS A C 1
ATOM 721 O O . HIS A 1 100 ? -0.432 -11.958 1.435 1.00 95.44 100 HIS A O 1
ATOM 727 N N . ALA A 1 101 ? 0.941 -10.272 0.889 1.00 94.75 101 ALA A N 1
ATOM 728 C CA . ALA A 1 101 ? 0.014 -9.230 1.299 1.00 94.75 101 ALA A CA 1
ATOM 729 C C . ALA A 1 101 ? -1.267 -9.213 0.443 1.00 94.75 101 ALA A C 1
ATOM 731 O O . ALA A 1 101 ? -2.366 -9.041 0.984 1.00 94.75 101 ALA A O 1
ATOM 732 N N . LEU A 1 102 ? -1.159 -9.462 -0.869 1.00 97.56 102 LEU A N 1
ATOM 733 C CA . LEU A 1 102 ? -2.319 -9.634 -1.745 1.00 97.56 102 LEU A CA 1
ATOM 734 C C . LEU A 1 102 ? -3.164 -10.841 -1.318 1.00 97.56 102 LEU A C 1
ATOM 736 O O . LEU A 1 102 ? -4.376 -10.705 -1.164 1.00 97.56 102 LEU A O 1
ATOM 740 N N . LEU A 1 103 ? -2.540 -11.990 -1.048 1.00 97.56 103 LEU A N 1
ATOM 741 C CA . LEU A 1 103 ? -3.227 -13.199 -0.592 1.00 97.56 103 LEU A CA 1
ATOM 742 C C . LEU A 1 103 ? -3.984 -12.956 0.719 1.00 97.56 103 LEU A C 1
ATOM 744 O O . LEU A 1 103 ? -5.171 -13.259 0.813 1.00 97.56 103 LEU A O 1
ATOM 748 N N . VAL A 1 104 ? -3.334 -12.365 1.725 1.00 94.56 104 VAL A N 1
ATOM 749 C CA . VAL A 1 104 ? -3.976 -12.037 3.011 1.00 94.56 104 VAL A CA 1
ATOM 750 C C . VAL A 1 104 ? -5.140 -11.059 2.815 1.00 94.56 104 VAL A C 1
ATOM 752 O O . VAL A 1 104 ? -6.186 -11.190 3.463 1.00 94.56 104 VAL A O 1
ATOM 755 N N . THR A 1 105 ? -5.002 -10.109 1.889 1.00 95.25 105 THR A N 1
ATOM 756 C CA . THR A 1 105 ? -6.069 -9.160 1.542 1.00 95.25 105 THR A CA 1
ATOM 757 C C . THR A 1 105 ? -7.250 -9.864 0.873 1.00 95.25 105 THR A C 1
ATOM 759 O O . THR A 1 105 ? -8.391 -9.641 1.276 1.00 95.25 105 THR A O 1
ATOM 762 N N . LEU A 1 106 ? -7.000 -10.770 -0.077 1.00 96.94 106 LEU A N 1
ATOM 763 C CA . LEU A 1 106 ? -8.032 -11.585 -0.727 1.00 96.94 106 LEU A CA 1
ATOM 764 C C . LEU A 1 106 ? -8.749 -12.490 0.277 1.00 96.94 106 LEU A C 1
ATOM 766 O O . LEU A 1 106 ? -9.975 -12.527 0.302 1.00 96.94 106 LEU A O 1
ATOM 770 N N . LEU A 1 107 ? -8.012 -13.147 1.175 1.00 95.31 107 LEU A N 1
ATOM 771 C CA . LEU A 1 107 ? -8.597 -13.942 2.257 1.00 95.31 107 LEU A CA 1
ATOM 772 C C . LEU A 1 107 ? -9.498 -13.090 3.158 1.00 95.31 107 LEU A C 1
ATOM 774 O O . LEU A 1 107 ? -10.579 -13.528 3.553 1.00 95.31 107 LEU A O 1
ATOM 778 N N . THR A 1 108 ? -9.081 -11.861 3.467 1.00 93.25 108 THR A N 1
ATOM 779 C CA . THR A 1 108 ? -9.894 -10.917 4.244 1.00 93.25 108 THR A CA 1
ATOM 780 C C . THR A 1 108 ? -11.145 -10.494 3.469 1.00 93.25 108 THR A C 1
ATOM 782 O O . THR A 1 108 ? -12.227 -10.442 4.052 1.00 93.25 108 THR A O 1
ATOM 785 N N . ALA A 1 109 ? -11.039 -10.269 2.158 1.00 94.00 109 ALA A N 1
ATOM 786 C CA . ALA A 1 109 ? -12.182 -9.962 1.302 1.00 94.00 109 ALA A CA 1
ATOM 787 C C . ALA A 1 109 ? -13.191 -11.115 1.240 1.00 94.00 109 ALA A C 1
ATOM 789 O O . ALA A 1 109 ? -14.386 -10.890 1.434 1.00 94.00 109 ALA A O 1
ATOM 790 N N . THR A 1 110 ? -12.723 -12.356 1.096 1.00 93.44 110 THR A N 1
ATOM 791 C CA . THR A 1 110 ? -13.576 -13.549 1.158 1.00 93.44 110 THR A CA 1
ATOM 792 C C . THR A 1 110 ? -14.299 -13.647 2.501 1.00 93.44 110 THR A C 1
ATOM 794 O O . THR A 1 110 ? -15.497 -13.922 2.545 1.00 93.44 110 THR A O 1
ATOM 797 N N . GLN A 1 111 ? -13.620 -13.348 3.613 1.00 93.19 111 GLN A N 1
ATOM 798 C CA . GLN A 1 111 ? -14.252 -13.313 4.938 1.00 93.19 111 GLN A CA 1
ATOM 799 C C . GLN A 1 111 ? -15.346 -12.244 5.047 1.00 93.19 111 GLN A C 1
ATOM 801 O O . GLN A 1 111 ? -16.332 -12.464 5.746 1.00 93.19 111 GLN A O 1
ATOM 806 N N . CYS A 1 112 ? -15.211 -11.106 4.364 1.00 91.19 112 CYS A N 1
ATOM 807 C CA . CYS A 1 112 ? -16.240 -10.063 4.353 1.00 91.19 112 CYS A CA 1
ATOM 808 C C . CYS A 1 112 ? -17.510 -10.457 3.603 1.00 91.19 112 CYS A C 1
ATOM 810 O O . CYS A 1 112 ? -18.574 -9.908 3.890 1.00 91.19 112 CYS A O 1
ATOM 812 N N . VAL A 1 113 ? -17.395 -11.380 2.649 1.00 89.19 113 VAL A N 1
ATOM 813 C CA . VAL A 1 113 ? -18.544 -11.964 1.953 1.00 89.19 113 VAL A CA 1
ATOM 814 C C . VAL A 1 113 ? -19.146 -13.101 2.782 1.00 89.19 113 VAL A C 1
ATOM 816 O O . VAL A 1 113 ? -20.364 -13.195 2.886 1.00 89.19 113 VAL A O 1
ATOM 819 N N . ALA A 1 114 ? -18.304 -13.930 3.406 1.00 90.88 114 ALA A N 1
ATOM 820 C CA . ALA A 1 114 ? -18.730 -15.141 4.105 1.00 90.88 114 ALA A CA 1
ATOM 821 C C . ALA A 1 114 ? -19.268 -14.916 5.531 1.00 90.88 114 ALA A C 1
ATOM 823 O O . ALA A 1 114 ? -20.053 -15.729 6.016 1.00 90.88 114 ALA A O 1
ATOM 824 N N . TYR A 1 115 ? -18.833 -13.868 6.237 1.00 92.19 115 TYR A N 1
ATOM 825 C CA . TYR A 1 115 ? -19.209 -13.632 7.635 1.00 92.19 115 TYR A CA 1
ATOM 826 C C . TYR A 1 115 ? -20.196 -12.469 7.806 1.00 92.19 115 TYR A C 1
ATOM 828 O O . TYR A 1 115 ? -20.182 -11.521 7.016 1.00 92.19 115 TYR A O 1
ATOM 836 N N . PRO A 1 116 ? -21.022 -12.492 8.872 1.00 89.19 116 PRO A N 1
ATOM 837 C CA . PRO A 1 116 ? -21.910 -11.390 9.210 1.00 89.19 116 PRO A CA 1
ATOM 838 C C . PRO A 1 116 ? -21.167 -10.055 9.333 1.00 89.19 116 PRO A C 1
ATOM 840 O O . PRO A 1 116 ? -20.110 -9.956 9.969 1.00 89.19 116 PRO A O 1
ATOM 843 N N . ARG A 1 117 ? -21.770 -9.027 8.731 1.00 89.12 117 ARG A N 1
ATOM 844 C CA . ARG A 1 117 ? -21.332 -7.626 8.734 1.00 89.12 117 ARG A CA 1
ATOM 845 C C . ARG A 1 117 ? -22.235 -6.792 9.639 1.00 89.12 117 ARG A C 1
ATOM 847 O O . ARG A 1 117 ? -23.388 -7.153 9.876 1.00 89.12 117 ARG A O 1
ATOM 854 N N . ALA A 1 118 ? -21.737 -5.654 10.111 1.00 87.25 118 ALA A N 1
ATOM 855 C CA . ALA A 1 118 ? -22.565 -4.699 10.835 1.00 87.25 118 ALA A CA 1
ATOM 856 C C . ALA A 1 118 ? -23.637 -4.102 9.906 1.00 87.25 118 ALA A C 1
ATOM 858 O O . ALA A 1 118 ? -23.411 -3.893 8.710 1.00 87.25 118 ALA A O 1
ATOM 859 N N . LYS A 1 119 ? -24.820 -3.804 10.456 1.00 85.69 119 LYS A N 1
ATOM 860 C CA . LYS A 1 119 ? -25.922 -3.198 9.697 1.00 85.69 119 LYS A CA 1
ATOM 861 C C . LYS A 1 119 ? -25.467 -1.853 9.115 1.00 85.69 119 LYS A C 1
ATOM 863 O O . LYS A 1 119 ? -25.005 -0.988 9.851 1.00 85.69 119 LYS A O 1
ATOM 868 N N . GLY A 1 120 ? -25.581 -1.691 7.795 1.00 84.00 120 GLY A N 1
ATOM 869 C CA . GLY A 1 120 ? -25.151 -0.478 7.086 1.00 84.00 120 GLY A CA 1
ATOM 870 C C . GLY A 1 120 ? -23.645 -0.377 6.803 1.00 84.00 120 GLY A C 1
ATOM 871 O O . GLY A 1 120 ? -23.214 0.626 6.239 1.00 84.00 120 GLY A O 1
ATOM 872 N N . GLN A 1 121 ? -22.843 -1.394 7.142 1.00 89.62 121 GLN A N 1
ATOM 873 C CA . GLN A 1 121 ? -21.417 -1.441 6.812 1.00 89.62 121 GLN A CA 1
ATOM 874 C C . GLN A 1 121 ? -21.235 -1.597 5.296 1.00 89.62 121 GLN A C 1
ATOM 876 O O . GLN A 1 121 ? -21.502 -2.653 4.722 1.00 89.62 121 GLN A O 1
ATOM 881 N N . ARG A 1 122 ? -20.771 -0.531 4.648 1.00 91.75 122 ARG A N 1
ATOM 882 C CA . ARG A 1 122 ? -20.525 -0.456 3.203 1.00 91.75 122 ARG A CA 1
ATOM 883 C C . ARG A 1 122 ? -19.266 0.355 2.927 1.00 91.75 122 ARG A C 1
ATOM 885 O O . ARG A 1 122 ? -18.835 1.116 3.790 1.00 91.75 122 ARG A O 1
ATOM 892 N N . VAL A 1 123 ? -18.705 0.189 1.733 1.00 93.94 123 VAL A N 1
ATOM 893 C CA . VAL A 1 123 ? -17.635 1.069 1.251 1.00 93.94 123 VAL A CA 1
ATOM 894 C C . VAL A 1 123 ? -18.226 2.460 1.023 1.00 93.94 123 VAL A C 1
ATOM 896 O O . VAL A 1 123 ? -19.297 2.597 0.426 1.00 93.94 123 VAL A O 1
ATOM 899 N N . HIS A 1 124 ? -17.555 3.487 1.525 1.00 94.81 124 HIS A N 1
ATOM 900 C CA . HIS A 1 124 ? -17.930 4.875 1.335 1.00 94.81 124 HIS A CA 1
ATOM 901 C C . HIS A 1 124 ? -17.857 5.239 -0.153 1.00 94.81 124 HIS A C 1
ATOM 903 O O . HIS A 1 124 ? -16.876 4.927 -0.827 1.00 94.81 124 HIS A O 1
ATOM 909 N N . ALA A 1 125 ? -18.872 5.939 -0.670 1.00 96.44 125 ALA A N 1
ATOM 910 C CA . ALA A 1 125 ? -19.001 6.213 -2.104 1.00 96.44 125 ALA A CA 1
ATOM 911 C C . ALA A 1 125 ? -17.767 6.916 -2.693 1.00 96.44 125 ALA A C 1
ATOM 913 O O . ALA A 1 125 ? -17.305 6.538 -3.762 1.00 96.44 125 ALA A O 1
ATOM 914 N N . ALA A 1 126 ? -17.177 7.870 -1.964 1.00 95.69 126 ALA A N 1
ATOM 915 C CA . ALA A 1 126 ? -15.948 8.545 -2.390 1.00 95.69 126 ALA A CA 1
ATOM 916 C C . ALA A 1 126 ? -14.746 7.588 -2.517 1.00 95.69 126 ALA A C 1
ATOM 918 O O . ALA A 1 126 ? -13.957 7.711 -3.450 1.00 95.69 126 ALA A O 1
ATOM 919 N N . VAL A 1 127 ? -14.620 6.611 -1.611 1.00 96.25 127 VAL A N 1
ATOM 920 C CA . VAL A 1 127 ? -13.549 5.604 -1.666 1.00 96.25 127 VAL A CA 1
ATOM 921 C C . VAL A 1 127 ? -13.795 4.650 -2.827 1.00 96.25 127 VAL A C 1
ATOM 923 O O . VAL A 1 127 ? -12.878 4.382 -3.595 1.00 96.25 127 VAL A O 1
ATOM 926 N N . ALA A 1 128 ? -15.036 4.189 -3.003 1.00 96.81 128 ALA A N 1
ATOM 927 C CA . ALA A 1 128 ? -15.412 3.346 -4.134 1.00 96.81 128 ALA A CA 1
ATOM 928 C C . ALA A 1 128 ? -15.154 4.047 -5.478 1.00 96.81 128 ALA A C 1
ATOM 930 O O . ALA A 1 128 ? -14.550 3.452 -6.366 1.00 96.81 128 ALA A O 1
ATOM 931 N N . ALA A 1 129 ? -15.541 5.320 -5.604 1.00 97.44 129 ALA A N 1
ATOM 932 C CA . ALA A 1 129 ? -15.296 6.134 -6.790 1.00 97.44 129 ALA A CA 1
ATOM 933 C C . ALA A 1 129 ? -13.796 6.333 -7.045 1.00 97.44 129 ALA A C 1
ATOM 935 O O . ALA A 1 129 ? -13.346 6.150 -8.171 1.00 97.44 129 ALA A O 1
ATOM 936 N N . GLY A 1 130 ? -13.008 6.635 -6.008 1.00 97.38 130 GLY A N 1
ATOM 937 C CA . GLY A 1 130 ? -11.553 6.765 -6.129 1.00 97.38 130 GLY A CA 1
ATOM 938 C C . GLY A 1 130 ? -10.871 5.462 -6.555 1.00 97.38 130 GLY A C 1
ATOM 939 O O . GLY A 1 130 ? -10.008 5.477 -7.429 1.00 97.38 130 GLY A O 1
ATOM 940 N N . VAL A 1 131 ? -11.292 4.323 -5.993 1.00 97.88 131 VAL A N 1
ATOM 941 C CA . VAL A 1 131 ? -10.789 2.998 -6.385 1.00 97.88 131 VAL A CA 1
ATOM 942 C C . VAL A 1 131 ? -11.156 2.680 -7.834 1.00 97.88 131 VAL A C 1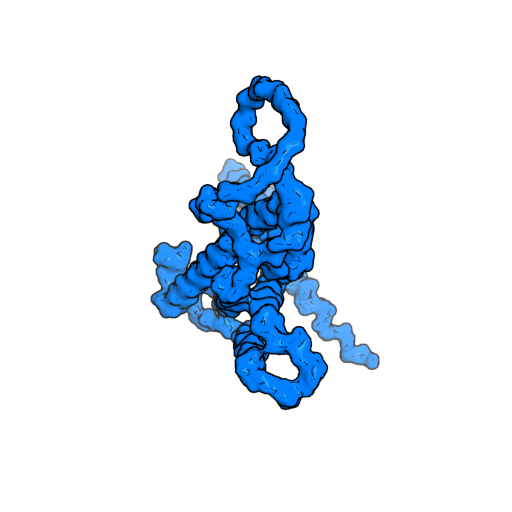
ATOM 944 O O . VAL A 1 131 ? -10.292 2.257 -8.599 1.00 97.88 131 VAL A O 1
ATOM 947 N N . ALA A 1 132 ? -12.409 2.921 -8.227 1.00 97.94 132 ALA A N 1
ATOM 948 C CA . ALA A 1 132 ? -12.869 2.707 -9.594 1.00 97.94 132 ALA A CA 1
ATOM 949 C C . ALA A 1 132 ? -12.126 3.608 -10.592 1.00 97.94 132 ALA A C 1
ATOM 951 O O . ALA A 1 132 ? -11.686 3.125 -11.630 1.00 97.94 132 ALA A O 1
ATOM 952 N N . ALA A 1 133 ? -11.920 4.884 -10.259 1.00 98.06 133 ALA A N 1
ATOM 953 C CA . ALA A 1 133 ? -11.182 5.829 -11.090 1.00 98.06 133 ALA A CA 1
ATOM 954 C C . ALA A 1 133 ? -9.715 5.415 -11.266 1.00 98.06 133 ALA A C 1
ATOM 956 O O . ALA A 1 133 ? -9.209 5.421 -12.384 1.00 98.06 133 ALA A O 1
ATOM 957 N N . ALA A 1 134 ? -9.038 4.998 -10.191 1.00 98.12 134 ALA A N 1
ATOM 958 C CA . ALA A 1 134 ? -7.658 4.523 -10.269 1.00 98.12 134 ALA A CA 1
ATOM 959 C C . ALA A 1 134 ? -7.534 3.229 -11.093 1.00 98.12 134 ALA A C 1
ATOM 961 O O . ALA A 1 134 ? -6.628 3.109 -11.917 1.00 98.12 134 ALA A O 1
ATOM 962 N N . ALA A 1 135 ? -8.463 2.283 -10.918 1.00 98.12 135 ALA A N 1
ATOM 963 C CA . ALA A 1 135 ? -8.506 1.057 -11.713 1.00 98.12 135 ALA A CA 1
ATOM 964 C C . ALA A 1 135 ? -8.789 1.348 -13.197 1.00 98.12 135 ALA A C 1
ATOM 966 O O . ALA A 1 135 ? -8.123 0.794 -14.069 1.00 98.12 135 ALA A O 1
ATOM 967 N N . ALA A 1 136 ? -9.726 2.255 -13.488 1.00 98.06 136 ALA A N 1
ATOM 968 C CA . ALA A 1 136 ? -10.035 2.687 -14.846 1.00 98.06 136 ALA A CA 1
ATOM 969 C C . ALA A 1 136 ? -8.850 3.411 -15.498 1.00 98.06 136 ALA A C 1
ATOM 971 O O . ALA A 1 136 ? -8.544 3.134 -16.651 1.00 98.06 136 ALA A O 1
ATOM 972 N N . ALA A 1 137 ? -8.139 4.273 -14.765 1.00 97.75 137 ALA A N 1
ATOM 973 C CA . ALA A 1 137 ? -6.931 4.933 -15.256 1.00 97.75 137 ALA A CA 1
ATOM 974 C C . ALA A 1 137 ? -5.817 3.922 -15.573 1.00 97.75 137 ALA A C 1
ATOM 976 O O . ALA A 1 137 ? -5.199 4.003 -16.632 1.00 97.75 137 ALA A O 1
ATOM 977 N N . ALA A 1 138 ? -5.601 2.930 -14.703 1.00 97.81 138 ALA A N 1
ATOM 978 C CA . ALA A 1 138 ? -4.642 1.852 -14.947 1.00 97.81 138 ALA A CA 1
ATOM 979 C C . ALA A 1 138 ? -5.011 1.005 -16.169 1.00 97.81 138 ALA A C 1
ATOM 981 O O . ALA A 1 138 ? -4.141 0.698 -16.983 1.00 97.81 138 ALA A O 1
ATOM 982 N N . ALA A 1 139 ? -6.291 0.658 -16.325 1.00 96.81 139 ALA A N 1
ATOM 983 C CA . ALA A 1 139 ? -6.781 -0.087 -17.478 1.00 96.81 139 ALA A CA 1
ATOM 984 C C . ALA A 1 139 ? -6.682 0.734 -18.769 1.00 96.81 139 ALA A C 1
ATOM 986 O O . ALA A 1 139 ? -6.208 0.222 -19.777 1.00 96.81 139 ALA A O 1
ATOM 987 N N . ALA A 1 140 ? -7.066 2.011 -18.733 1.00 94.56 140 ALA A N 1
ATOM 988 C CA . ALA A 1 140 ? -6.971 2.915 -19.871 1.00 94.56 140 ALA A CA 1
ATOM 989 C C . ALA A 1 140 ? -5.518 3.086 -20.312 1.00 94.56 140 ALA A C 1
ATOM 991 O O . ALA A 1 140 ? -5.247 2.925 -21.495 1.00 94.56 140 ALA A O 1
ATOM 992 N N . TYR A 1 141 ? -4.587 3.319 -19.377 1.00 94.75 141 TYR A N 1
ATOM 993 C CA . TYR A 1 141 ? -3.157 3.406 -19.672 1.00 94.75 141 TYR A CA 1
ATOM 994 C C . TYR A 1 141 ? -2.590 2.062 -20.165 1.00 94.75 141 TYR A C 1
ATOM 996 O O . TYR A 1 141 ? -1.787 2.047 -21.085 1.00 94.75 141 TYR A O 1
ATOM 1004 N N . GLY A 1 142 ? -3.046 0.918 -19.654 1.00 93.69 142 GLY A N 1
ATOM 1005 C CA . GLY A 1 142 ? -2.618 -0.399 -20.152 1.00 93.69 142 GLY A CA 1
ATOM 1006 C C . GLY A 1 142 ? -3.190 -0.758 -21.532 1.00 93.69 142 GLY A C 1
ATOM 1007 O O . GLY A 1 142 ? -2.529 -1.413 -22.331 1.00 93.69 142 GLY A O 1
ATOM 1008 N N . ALA A 1 143 ? -4.407 -0.316 -21.847 1.00 92.00 143 ALA A N 1
ATOM 1009 C CA . ALA A 1 143 ? -5.026 -0.500 -23.163 1.00 92.00 143 ALA A CA 1
ATOM 1010 C C . ALA A 1 143 ? -4.367 0.395 -24.209 1.00 92.00 143 ALA A C 1
ATOM 1012 O O . ALA A 1 143 ? -4.077 -0.048 -25.320 1.00 92.00 143 ALA A O 1
ATOM 1013 N N . ALA A 1 144 ? -4.068 1.626 -23.794 1.00 89.19 144 ALA A N 1
ATOM 1014 C CA . ALA A 1 144 ? -3.055 2.448 -24.404 1.00 89.19 144 ALA A CA 1
ATOM 1015 C C . ALA A 1 144 ? -1.821 1.557 -24.664 1.00 89.19 144 ALA A C 1
ATOM 1017 O O . ALA A 1 144 ? -1.555 1.279 -25.834 1.00 89.19 144 ALA A O 1
ATOM 1018 N N . VAL A 1 145 ? -1.149 1.071 -23.595 1.00 89.50 145 VAL A N 1
ATOM 1019 C CA . VAL A 1 145 ? -0.028 0.093 -23.554 1.00 89.50 145 VAL A CA 1
ATOM 1020 C C . VAL A 1 145 ? 0.162 -0.756 -24.823 1.00 89.50 145 VAL A C 1
ATOM 1022 O O . VAL A 1 145 ? 1.169 -0.809 -25.533 1.00 89.50 145 VAL A O 1
ATOM 1025 N N . ALA A 1 146 ? -0.917 -1.490 -25.065 1.00 88.12 146 ALA A N 1
ATOM 1026 C CA . ALA A 1 146 ? -1.015 -2.549 -26.042 1.00 88.12 146 ALA A CA 1
ATOM 1027 C C . ALA A 1 146 ? -1.379 -2.053 -27.450 1.00 88.12 146 ALA A C 1
ATOM 1029 O O . ALA A 1 146 ? -1.013 -2.693 -28.434 1.00 88.12 146 ALA A O 1
ATOM 1030 N N . GLY A 1 147 ? -2.098 -0.933 -27.561 1.00 83.62 147 GLY A N 1
ATOM 1031 C CA . GLY A 1 147 ? -2.735 -0.467 -28.793 1.00 83.62 147 GLY A CA 1
ATOM 1032 C C . GLY A 1 147 ? -1.822 0.228 -29.808 1.00 83.62 147 GLY A C 1
ATOM 1033 O O . GLY A 1 147 ? -2.317 0.618 -30.861 1.00 83.62 147 GLY A O 1
ATOM 1034 N N . ARG A 1 148 ? -0.520 0.401 -29.525 1.00 66.62 148 ARG A N 1
ATOM 1035 C CA . ARG A 1 148 ? 0.468 1.040 -30.428 1.00 66.62 148 ARG A CA 1
ATOM 1036 C C . ARG A 1 148 ? -0.035 2.379 -31.021 1.00 66.62 148 ARG A C 1
ATOM 1038 O O . ARG A 1 148 ? -0.250 2.526 -32.218 1.00 66.62 148 ARG A O 1
ATOM 1045 N N . TRP A 1 149 ? -0.213 3.352 -30.131 1.00 65.88 149 TRP A N 1
ATOM 1046 C CA . TRP A 1 149 ? -0.685 4.742 -30.246 1.00 65.88 149 TRP A CA 1
ATOM 1047 C C . TRP A 1 149 ? -0.089 5.650 -31.323 1.00 65.88 149 TRP A C 1
ATOM 1049 O O . TRP A 1 149 ? 0.477 6.712 -31.049 1.00 65.88 149 TRP A O 1
ATOM 1059 N N . SER A 1 150 ? -0.367 5.349 -32.574 1.00 63.75 150 SER A N 1
ATOM 1060 C CA . SER A 1 150 ? -0.212 6.345 -33.633 1.00 63.75 150 SER A CA 1
ATOM 1061 C C . SER A 1 150 ? -1.026 7.634 -33.382 1.00 63.75 150 SER A C 1
ATOM 1063 O O . SER A 1 150 ? -0.637 8.698 -33.852 1.00 63.75 150 SER A O 1
ATOM 1065 N N . TRP A 1 151 ? -2.119 7.575 -32.607 1.00 72.69 151 TRP A N 1
ATOM 1066 C CA . TRP A 1 151 ? -3.082 8.673 -32.437 1.00 72.69 151 TRP A CA 1
ATOM 1067 C C . TRP A 1 151 ? -2.831 9.632 -31.254 1.00 72.69 151 TRP A C 1
ATOM 1069 O O . TRP A 1 151 ? -3.404 10.716 -31.248 1.00 72.69 151 TRP A O 1
ATOM 1079 N N . LEU A 1 152 ? -1.981 9.290 -30.272 1.00 76.00 152 LEU A N 1
ATOM 1080 C CA . LEU A 1 152 ? -1.617 10.208 -29.166 1.00 76.00 152 LEU A CA 1
ATOM 1081 C C . LEU A 1 152 ? -0.470 11.171 -29.527 1.00 76.00 152 LEU A C 1
ATOM 1083 O O . LEU A 1 152 ? -0.124 12.055 -28.744 1.00 76.00 152 LEU A O 1
ATOM 1087 N N . GLY A 1 153 ? 0.105 11.012 -30.720 1.00 80.62 153 GLY A N 1
ATOM 1088 C CA . GLY A 1 153 ? 1.200 11.832 -31.216 1.00 80.62 153 GLY A CA 1
ATOM 1089 C C . GLY A 1 153 ? 2.575 11.459 -30.636 1.00 80.62 153 GLY A C 1
ATOM 1090 O O . GLY A 1 153 ? 2.687 10.748 -29.635 1.00 80.62 153 GLY A O 1
ATOM 1091 N N . PRO A 1 154 ? 3.659 11.953 -31.258 1.00 81.38 154 PRO A N 1
ATOM 1092 C CA . PRO A 1 154 ? 5.031 11.563 -30.923 1.00 81.38 154 PRO A CA 1
ATOM 1093 C C . PRO A 1 154 ? 5.469 11.994 -29.517 1.00 81.38 154 PRO A C 1
ATOM 1095 O O 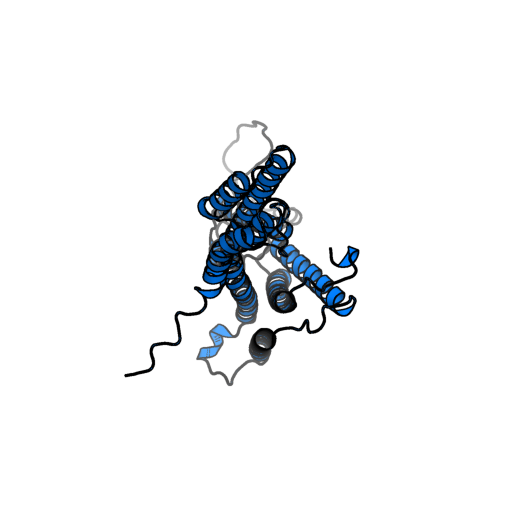. PRO A 1 154 ? 6.323 11.346 -28.922 1.00 81.38 154 PRO A O 1
ATOM 1098 N N . ALA A 1 155 ? 4.865 13.045 -28.954 1.00 83.31 155 ALA A N 1
ATOM 1099 C CA . ALA A 1 155 ? 5.187 13.525 -27.609 1.00 83.31 155 ALA A CA 1
ATOM 1100 C C . ALA A 1 155 ? 4.833 12.513 -26.503 1.00 83.31 155 ALA A C 1
ATOM 1102 O O . ALA A 1 155 ? 5.454 12.522 -25.442 1.00 83.31 155 ALA A O 1
ATOM 1103 N N . ALA A 1 156 ? 3.854 11.636 -26.742 1.00 79.81 156 ALA A N 1
ATOM 1104 C CA . ALA A 1 156 ? 3.467 10.613 -25.780 1.00 79.81 156 ALA A CA 1
ATOM 1105 C C . ALA A 1 156 ? 4.395 9.387 -25.826 1.00 79.81 156 ALA A C 1
ATOM 1107 O O . ALA A 1 156 ? 4.529 8.697 -24.823 1.00 79.81 156 ALA A O 1
ATOM 1108 N N . ALA A 1 157 ? 5.077 9.139 -26.951 1.00 77.38 157 ALA A N 1
ATOM 1109 C CA . ALA A 1 157 ? 5.856 7.921 -27.187 1.00 77.38 157 ALA A CA 1
ATOM 1110 C C . ALA A 1 157 ? 6.858 7.548 -26.069 1.00 77.38 157 ALA A C 1
ATOM 1112 O O . ALA A 1 157 ? 6.894 6.368 -25.725 1.00 77.38 157 ALA A O 1
ATOM 1113 N N . PRO A 1 158 ? 7.602 8.488 -25.443 1.00 81.69 158 PRO A N 1
ATOM 1114 C CA . PRO A 1 158 ? 8.557 8.148 -24.382 1.00 81.69 158 PRO A CA 1
ATOM 1115 C C . PRO A 1 158 ? 7.924 7.608 -23.093 1.00 81.69 158 PRO A C 1
ATOM 1117 O O . PRO A 1 158 ? 8.632 7.046 -22.271 1.00 81.69 158 PRO A O 1
ATOM 1120 N N . TRP A 1 159 ? 6.619 7.812 -22.899 1.00 81.12 159 TRP A N 1
ATOM 1121 C CA . TRP A 1 159 ? 5.891 7.465 -21.673 1.00 81.12 159 TRP A CA 1
ATOM 1122 C C . TRP A 1 159 ? 4.978 6.253 -21.862 1.00 81.12 159 TRP A C 1
ATOM 1124 O O . TRP A 1 159 ? 4.146 5.955 -21.010 1.00 81.12 159 TRP A O 1
ATOM 1134 N N . LEU A 1 160 ? 5.030 5.602 -23.019 1.00 84.25 160 LEU A N 1
ATOM 1135 C CA . LEU A 1 160 ? 4.070 4.583 -23.428 1.00 84.25 160 LEU A CA 1
ATOM 1136 C C . LEU A 1 160 ? 4.743 3.213 -23.576 1.00 84.25 160 LEU A C 1
ATOM 1138 O O . LEU A 1 160 ? 4.386 2.421 -24.447 1.00 84.25 160 LEU A O 1
ATOM 1142 N N . HIS A 1 161 ? 5.711 2.910 -22.710 1.00 83.81 161 HIS A N 1
ATOM 1143 C CA . HIS A 1 161 ? 6.290 1.577 -22.610 1.00 83.81 161 HIS A CA 1
ATOM 1144 C C . HIS A 1 161 ? 5.642 0.768 -21.480 1.00 83.81 161 HIS A C 1
ATOM 1146 O O . HIS A 1 161 ? 5.108 1.301 -20.506 1.00 83.81 161 HIS A O 1
ATOM 1152 N N . TRP A 1 162 ? 5.717 -0.564 -21.585 1.00 85.81 162 TRP A N 1
ATOM 1153 C CA . TRP A 1 162 ? 5.216 -1.475 -20.545 1.00 85.81 162 TRP A CA 1
ATOM 1154 C C . TRP A 1 162 ? 5.844 -1.199 -19.178 1.00 85.81 162 TRP A C 1
ATOM 1156 O O . TRP A 1 162 ? 5.160 -1.297 -18.165 1.00 85.81 162 TRP A O 1
ATOM 1166 N N . VAL A 1 163 ? 7.114 -0.795 -19.156 1.00 83.88 163 VAL A N 1
ATOM 1167 C CA . VAL A 1 163 ? 7.825 -0.382 -17.940 1.00 83.88 163 VAL A CA 1
ATOM 1168 C C . VAL A 1 163 ? 7.147 0.815 -17.276 1.00 83.88 163 VAL A C 1
ATOM 1170 O O . VAL A 1 163 ? 6.900 0.776 -16.073 1.00 83.88 163 VAL A O 1
ATOM 1173 N N . ASP A 1 164 ? 6.801 1.851 -18.042 1.00 87.25 164 ASP A N 1
ATOM 1174 C CA . ASP A 1 164 ? 6.187 3.072 -17.508 1.00 87.25 164 ASP A CA 1
ATOM 1175 C C . ASP A 1 164 ? 4.805 2.782 -16.918 1.00 87.25 164 ASP A C 1
ATOM 1177 O O . ASP A 1 164 ? 4.473 3.238 -15.820 1.00 87.25 164 ASP A O 1
ATOM 1181 N N . TRP A 1 165 ? 4.029 1.928 -17.591 1.00 91.38 165 TRP A N 1
ATOM 1182 C CA . TRP A 1 165 ? 2.750 1.449 -17.074 1.00 91.38 165 TRP A CA 1
ATOM 1183 C C . TRP A 1 165 ? 2.905 0.643 -15.776 1.00 91.38 165 TRP A C 1
ATOM 1185 O O . TRP A 1 165 ? 2.131 0.821 -14.833 1.00 91.38 165 TRP A O 1
ATOM 1195 N N . LEU A 1 166 ? 3.931 -0.204 -15.673 1.00 91.69 166 LEU A N 1
ATOM 1196 C CA . LEU A 1 166 ? 4.224 -0.933 -14.438 1.00 91.69 166 LEU A CA 1
ATOM 1197 C C . LEU A 1 166 ? 4.611 0.033 -13.309 1.00 91.69 166 LEU A C 1
ATOM 1199 O O . LEU A 1 166 ? 4.083 -0.084 -12.200 1.00 91.69 166 LEU A O 1
ATOM 1203 N N . TYR A 1 167 ? 5.466 1.025 -13.570 1.00 90.38 167 TYR A N 1
ATOM 1204 C CA . TYR A 1 167 ? 5.778 2.058 -12.578 1.00 90.38 167 TYR A CA 1
ATOM 1205 C C . TYR A 1 167 ? 4.540 2.855 -12.175 1.00 90.38 167 TYR A C 1
ATOM 1207 O O . TYR A 1 167 ? 4.383 3.173 -10.998 1.00 90.38 167 TYR A O 1
ATOM 1215 N N . PHE A 1 168 ? 3.616 3.120 -13.097 1.00 94.50 168 PHE A N 1
ATOM 1216 C CA . PHE A 1 168 ? 2.335 3.735 -12.771 1.00 94.50 168 PHE A CA 1
ATOM 1217 C C . PHE A 1 168 ? 1.515 2.892 -11.779 1.00 94.50 168 PHE A C 1
ATOM 1219 O O . PHE A 1 168 ? 0.987 3.438 -10.808 1.00 94.50 168 PHE A O 1
ATOM 1226 N N . LEU A 1 169 ? 1.479 1.562 -11.924 1.00 96.50 169 LEU A N 1
ATOM 1227 C CA . LEU A 1 169 ? 0.874 0.675 -10.917 1.00 96.50 169 LEU A CA 1
ATOM 1228 C C . LEU A 1 169 ? 1.579 0.774 -9.554 1.00 96.50 169 LEU A C 1
ATOM 1230 O O . LEU A 1 169 ? 0.925 0.811 -8.505 1.00 96.50 169 LEU A O 1
ATOM 1234 N N . ALA A 1 170 ? 2.910 0.856 -9.546 1.00 94.50 170 ALA A N 1
ATOM 1235 C CA . ALA A 1 170 ? 3.673 1.046 -8.317 1.00 94.50 170 ALA A CA 1
ATOM 1236 C C . ALA A 1 170 ? 3.344 2.403 -7.653 1.00 94.50 170 ALA A C 1
ATOM 1238 O O . ALA A 1 170 ? 3.143 2.472 -6.435 1.00 94.50 170 ALA A O 1
ATOM 1239 N N . TRP A 1 171 ? 3.192 3.471 -8.442 1.00 95.56 171 TRP A N 1
ATOM 1240 C CA . TRP A 1 171 ? 2.744 4.780 -7.961 1.00 95.56 171 TRP A CA 1
ATOM 1241 C C . TRP A 1 171 ? 1.326 4.736 -7.382 1.00 95.56 171 TRP A C 1
ATOM 1243 O O . TRP A 1 171 ? 1.093 5.347 -6.338 1.00 95.56 171 TRP A O 1
ATOM 1253 N N . ILE A 1 172 ? 0.399 3.961 -7.963 1.00 96.88 172 ILE A N 1
ATOM 1254 C CA . ILE A 1 172 ? -0.931 3.725 -7.368 1.00 96.88 172 ILE A CA 1
ATOM 1255 C C . ILE A 1 172 ? -0.791 3.125 -5.965 1.00 96.88 172 ILE A C 1
ATOM 1257 O O . ILE A 1 172 ? -1.413 3.622 -5.023 1.00 96.88 172 ILE A O 1
ATOM 1261 N N . LYS A 1 173 ? 0.048 2.093 -5.777 1.00 95.50 173 LYS A N 1
ATOM 1262 C CA . LYS A 1 173 ? 0.297 1.511 -4.443 1.00 95.50 173 LYS A CA 1
ATOM 1263 C C . LYS A 1 173 ? 0.811 2.557 -3.460 1.00 95.50 173 LYS A C 1
ATOM 1265 O O . LYS A 1 173 ? 0.370 2.582 -2.304 1.00 95.50 173 LYS A O 1
ATOM 1270 N N . MET A 1 174 ? 1.748 3.395 -3.890 1.00 93.88 174 MET A N 1
ATOM 1271 C CA . MET A 1 174 ? 2.292 4.453 -3.046 1.00 93.88 174 MET A CA 1
ATOM 1272 C C . MET A 1 174 ? 1.209 5.474 -2.672 1.00 93.88 174 MET A C 1
ATOM 1274 O O . MET A 1 174 ? 1.006 5.731 -1.485 1.00 93.88 174 MET A O 1
ATOM 1278 N N . ALA A 1 175 ? 0.437 5.967 -3.642 1.00 95.00 175 ALA A N 1
ATOM 1279 C CA . ALA A 1 175 ? -0.661 6.905 -3.411 1.00 95.00 175 ALA A CA 1
ATOM 1280 C C . ALA A 1 175 ? -1.716 6.335 -2.450 1.00 95.00 175 ALA A C 1
ATOM 1282 O O . ALA A 1 175 ? -2.065 6.976 -1.460 1.00 95.00 175 ALA A O 1
ATOM 1283 N N . VAL A 1 176 ? -2.159 5.094 -2.671 1.00 95.38 176 VAL A N 1
ATOM 1284 C CA . VAL A 1 176 ? -3.077 4.370 -1.776 1.00 95.38 176 VAL A CA 1
ATOM 1285 C C . VAL A 1 176 ? -2.533 4.308 -0.347 1.00 95.38 176 VAL A C 1
ATOM 1287 O O . VAL A 1 176 ? -3.286 4.459 0.617 1.00 95.38 176 VAL A O 1
ATOM 1290 N N . THR A 1 177 ? -1.223 4.100 -0.193 1.00 92.62 177 THR A N 1
ATOM 1291 C CA . THR A 1 177 ? -0.563 4.036 1.117 1.00 92.62 177 THR A CA 1
ATOM 1292 C C . THR A 1 177 ? -0.622 5.385 1.841 1.00 92.62 177 THR A C 1
ATOM 1294 O O . THR A 1 177 ? -0.950 5.426 3.024 1.00 92.62 177 THR A O 1
ATOM 1297 N N . LEU A 1 178 ? -0.415 6.498 1.138 1.00 92.56 178 LEU A N 1
ATOM 1298 C CA . LEU A 1 178 ? -0.544 7.839 1.719 1.00 92.56 178 LEU A CA 1
ATOM 1299 C C . LEU A 1 178 ? -2.003 8.184 2.049 1.00 92.56 178 LEU A C 1
ATOM 1301 O O . LEU A 1 178 ? -2.298 8.627 3.160 1.00 92.56 178 LEU A O 1
ATOM 1305 N N . ILE A 1 179 ? -2.925 7.913 1.119 1.00 93.88 179 ILE A N 1
ATOM 1306 C CA . ILE A 1 179 ? -4.364 8.188 1.263 1.00 93.88 179 ILE A CA 1
ATOM 1307 C C . ILE A 1 179 ? -4.951 7.459 2.469 1.00 93.88 179 ILE A C 1
ATOM 1309 O O . ILE A 1 179 ? -5.825 7.998 3.140 1.00 93.88 179 ILE A O 1
ATOM 1313 N N . LYS A 1 180 ? -4.483 6.244 2.772 1.00 91.31 180 LYS A N 1
ATOM 1314 C CA . LYS A 1 180 ? -4.973 5.488 3.930 1.00 91.31 180 LYS A CA 1
ATOM 1315 C C . LYS A 1 180 ? -4.271 5.894 5.232 1.00 91.31 180 LYS A C 1
ATOM 1317 O O . LYS A 1 180 ? -4.928 5.996 6.267 1.00 91.31 180 LYS A O 1
ATOM 1322 N N . TYR A 1 181 ? -2.958 6.137 5.208 1.00 92.00 181 TYR A N 1
ATOM 1323 C CA . TYR A 1 181 ? -2.190 6.371 6.435 1.00 92.00 181 TYR A CA 1
ATOM 1324 C C . TYR A 1 181 ? -2.273 7.804 6.954 1.00 92.00 181 TYR A C 1
ATOM 1326 O O . TYR A 1 181 ? -2.365 7.975 8.169 1.00 92.00 181 TYR A O 1
ATOM 1334 N N . ILE A 1 182 ? -2.335 8.823 6.091 1.00 93.00 182 ILE A N 1
ATOM 1335 C CA . ILE A 1 182 ? -2.437 10.224 6.536 1.00 93.00 182 ILE A CA 1
ATOM 1336 C C . ILE A 1 182 ? -3.724 10.462 7.347 1.00 93.00 182 ILE A C 1
ATOM 1338 O O . ILE A 1 182 ? -3.627 10.927 8.490 1.00 93.00 182 ILE A O 1
ATOM 1342 N N . PRO A 1 183 ? -4.930 10.106 6.853 1.00 90.75 183 PRO A N 1
ATOM 1343 C CA . PRO A 1 183 ? -6.152 10.285 7.629 1.00 90.75 183 PRO A CA 1
ATOM 1344 C C . PRO A 1 183 ? -6.156 9.414 8.881 1.00 90.75 183 PRO A C 1
ATOM 1346 O O . PRO A 1 183 ? -6.588 9.871 9.936 1.00 90.75 183 PRO A O 1
ATOM 1349 N N . GLN A 1 184 ? -5.632 8.186 8.808 1.00 90.38 184 GLN A N 1
ATOM 1350 C CA . GLN A 1 184 ? -5.563 7.310 9.975 1.00 90.38 184 GLN A CA 1
ATOM 1351 C C . GLN A 1 184 ? -4.649 7.880 11.068 1.00 90.38 184 GLN A C 1
ATOM 1353 O O . GLN A 1 184 ? -5.003 7.833 12.245 1.00 90.38 184 GLN A O 1
ATOM 1358 N N . ALA A 1 185 ? -3.504 8.460 10.702 1.00 90.31 185 ALA A N 1
ATOM 1359 C CA . ALA A 1 185 ? -2.602 9.135 11.631 1.00 90.31 185 ALA A CA 1
ATOM 1360 C C . ALA A 1 185 ? -3.285 10.339 12.284 1.00 90.31 185 ALA A C 1
ATOM 1362 O O . ALA A 1 185 ? -3.269 10.466 13.511 1.00 90.31 185 ALA A O 1
ATOM 1363 N N . ALA A 1 186 ? -3.967 11.165 11.486 1.00 89.00 186 ALA A N 1
ATOM 1364 C CA . ALA A 1 186 ? -4.740 12.293 11.992 1.00 89.00 186 ALA A CA 1
ATOM 1365 C C . ALA A 1 186 ? -5.857 11.841 12.951 1.00 89.00 186 ALA A C 1
ATOM 1367 O O . ALA A 1 186 ? -6.038 12.436 14.013 1.00 89.00 186 ALA A O 1
ATOM 1368 N N . LEU A 1 187 ? -6.578 10.764 12.625 1.00 86.69 187 LEU A N 1
ATOM 1369 C CA . LEU A 1 187 ? -7.639 10.214 13.470 1.00 86.69 187 LEU A CA 1
ATOM 1370 C C . LEU A 1 187 ? -7.095 9.613 14.767 1.00 86.69 187 LEU A C 1
ATOM 1372 O O . LEU A 1 187 ? -7.655 9.882 15.826 1.00 86.69 187 LEU A O 1
ATOM 1376 N N . ASN A 1 188 ? -5.998 8.855 14.715 1.00 87.12 188 ASN A N 1
ATOM 1377 C CA . ASN A 1 188 ? -5.345 8.313 15.910 1.00 87.12 188 ASN A CA 1
ATOM 1378 C C . ASN A 1 188 ? -4.859 9.443 16.826 1.00 87.12 188 ASN A C 1
ATOM 1380 O O . ASN A 1 188 ? -5.013 9.364 18.047 1.00 87.12 188 ASN A O 1
ATOM 1384 N N . TRP A 1 189 ? -4.323 10.518 16.240 1.00 82.38 189 TRP A N 1
ATOM 1385 C CA . TRP A 1 189 ? -3.887 11.695 16.982 1.00 82.38 189 TRP A CA 1
ATOM 1386 C C . TRP A 1 189 ? -5.056 12.423 17.648 1.00 82.38 189 TRP A C 1
ATOM 1388 O O . TRP A 1 189 ? -5.007 12.676 18.851 1.00 82.38 189 TRP A O 1
ATOM 1398 N N . ARG A 1 190 ? -6.127 12.709 16.894 1.00 82.25 190 ARG A N 1
ATOM 1399 C CA . ARG A 1 190 ? -7.329 13.396 17.399 1.00 82.25 190 ARG A CA 1
ATOM 1400 C C . ARG A 1 190 ? -8.054 12.574 18.467 1.00 82.25 190 ARG A C 1
ATOM 1402 O O . ARG A 1 190 ? -8.418 13.108 19.505 1.00 82.25 190 ARG A O 1
ATOM 1409 N N . ARG A 1 191 ? -8.223 11.266 18.245 1.00 79.62 191 ARG A N 1
ATOM 1410 C CA . ARG A 1 191 ? -8.973 10.365 19.142 1.00 79.62 191 ARG A CA 1
ATOM 1411 C C . ARG A 1 191 ? -8.155 9.850 20.325 1.00 79.62 191 ARG A C 1
ATOM 1413 O O . ARG A 1 191 ? -8.731 9.250 21.230 1.00 79.62 191 ARG A O 1
ATOM 1420 N N . ARG A 1 192 ? -6.826 10.027 20.307 1.00 78.75 192 ARG A N 1
ATOM 1421 C CA . ARG A 1 192 ? -5.892 9.486 21.316 1.00 78.75 192 ARG A CA 1
ATOM 1422 C C . ARG A 1 192 ? -6.112 7.987 21.574 1.00 78.75 192 ARG A C 1
ATOM 1424 O O . ARG A 1 192 ? -6.066 7.523 22.708 1.00 78.75 192 ARG A O 1
ATOM 1431 N N . SER A 1 193 ? -6.421 7.235 20.521 1.00 79.12 193 SER A N 1
ATOM 1432 C CA . SER A 1 193 ? -6.768 5.818 20.605 1.00 79.12 193 SER A CA 1
ATOM 1433 C C . SER A 1 193 ? -6.411 5.110 19.308 1.00 79.12 193 SER A C 1
ATOM 1435 O O . SER A 1 193 ? -6.734 5.597 18.227 1.00 79.12 193 SER A O 1
ATOM 1437 N N . THR A 1 194 ? -5.795 3.936 19.426 1.00 82.19 194 THR A N 1
ATOM 1438 C CA . THR A 1 194 ? -5.495 3.016 18.315 1.00 82.19 194 THR A CA 1
ATOM 1439 C C . THR A 1 194 ? -6.403 1.779 18.327 1.00 82.19 194 THR A C 1
ATOM 1441 O O . THR A 1 194 ? -6.091 0.748 17.729 1.00 82.19 194 THR A O 1
ATOM 1444 N N . ARG A 1 195 ? -7.545 1.838 19.030 1.00 70.62 195 ARG A N 1
ATOM 1445 C CA . ARG A 1 195 ? -8.468 0.700 19.150 1.00 70.62 195 ARG A CA 1
ATOM 1446 C C . ARG A 1 195 ? -8.987 0.263 17.775 1.00 70.62 195 ARG A C 1
ATOM 1448 O O . ARG A 1 195 ? -9.508 1.075 17.020 1.00 70.62 195 ARG A O 1
ATOM 1455 N N . GLY A 1 196 ? -8.914 -1.041 17.507 1.00 69.06 196 GLY A N 1
ATOM 1456 C CA . GLY A 1 196 ? -9.335 -1.636 16.233 1.00 69.06 196 GLY A CA 1
ATOM 1457 C C . GLY A 1 196 ? -8.219 -1.720 15.189 1.00 69.06 196 GLY A C 1
ATOM 1458 O O . GLY A 1 196 ? -8.426 -2.328 14.145 1.00 69.06 196 GLY A O 1
ATOM 1459 N N . TRP A 1 197 ? -7.033 -1.181 15.483 1.00 71.44 197 TRP A N 1
ATOM 1460 C CA . TRP A 1 197 ? -5.859 -1.297 14.628 1.00 71.44 197 TRP A CA 1
ATOM 1461 C C . TRP A 1 197 ? -4.907 -2.389 15.134 1.00 71.44 197 TRP A C 1
ATOM 1463 O O . TRP A 1 197 ? -4.610 -2.463 16.327 1.00 71.44 197 TRP A O 1
ATOM 1473 N N . SER A 1 198 ? -4.426 -3.255 14.237 1.00 81.69 198 SER A N 1
ATOM 1474 C CA . SER A 1 198 ? -3.500 -4.337 14.597 1.00 81.69 198 SER A CA 1
ATOM 1475 C C . SER A 1 198 ? -2.066 -3.818 14.676 1.00 81.69 198 SER A C 1
ATOM 1477 O O . SER A 1 198 ? -1.429 -3.592 13.648 1.00 81.69 198 SER A O 1
ATOM 1479 N N . ILE A 1 199 ? -1.538 -3.667 15.894 1.00 83.81 199 ILE A N 1
ATOM 1480 C CA . ILE A 1 199 ? -0.136 -3.271 16.107 1.00 83.81 199 ILE A CA 1
ATOM 1481 C C . ILE A 1 199 ? 0.852 -4.321 15.591 1.00 83.81 199 ILE A C 1
ATOM 1483 O O . ILE A 1 199 ? 1.900 -3.963 15.073 1.00 83.81 199 ILE A O 1
ATOM 1487 N N . LEU A 1 200 ? 0.496 -5.609 15.661 1.00 84.81 200 LEU A N 1
ATOM 1488 C CA . LEU A 1 200 ? 1.347 -6.687 15.153 1.00 84.81 200 LEU A CA 1
ATOM 1489 C C . LEU A 1 200 ? 1.553 -6.580 13.643 1.00 84.81 200 LEU A C 1
ATOM 1491 O O . LEU A 1 200 ? 2.646 -6.845 13.163 1.00 84.81 200 LEU A O 1
ATOM 1495 N N . ASN A 1 201 ? 0.527 -6.150 12.903 1.00 85.75 201 ASN A N 1
ATOM 1496 C CA . ASN A 1 201 ? 0.670 -5.937 11.466 1.00 85.75 201 ASN A CA 1
ATOM 1497 C C . ASN A 1 201 ? 1.659 -4.805 11.165 1.00 85.75 201 ASN A C 1
ATOM 1499 O O . ASN A 1 201 ? 2.485 -4.957 10.280 1.00 85.75 201 ASN A O 1
ATOM 1503 N N . ILE A 1 202 ? 1.597 -3.708 11.928 1.00 90.62 202 ILE A N 1
ATOM 1504 C CA . ILE A 1 202 ? 2.538 -2.584 11.791 1.00 90.62 202 ILE A CA 1
ATOM 1505 C C . ILE A 1 202 ? 3.965 -3.022 12.126 1.00 90.62 202 ILE A C 1
ATOM 1507 O O . ILE A 1 202 ? 4.895 -2.677 11.414 1.00 90.62 202 ILE A O 1
ATOM 1511 N N . LEU A 1 203 ? 4.147 -3.776 13.214 1.00 89.25 203 LEU A N 1
ATOM 1512 C CA . LEU A 1 203 ? 5.469 -4.249 13.625 1.00 89.25 203 LEU A CA 1
ATOM 1513 C C . LEU A 1 203 ? 6.095 -5.143 12.552 1.00 89.25 203 LEU A C 1
ATOM 1515 O O . LEU A 1 203 ? 7.262 -4.973 12.225 1.00 89.25 203 LEU A O 1
ATOM 1519 N N . LEU A 1 204 ? 5.310 -6.062 11.984 1.00 89.94 204 LEU A N 1
ATOM 1520 C CA . LEU A 1 204 ? 5.776 -6.938 10.912 1.00 89.94 204 LEU A CA 1
ATOM 1521 C C . LEU A 1 204 ? 6.097 -6.165 9.625 1.00 89.94 204 LEU A C 1
ATOM 1523 O O . LEU A 1 204 ? 7.105 -6.474 8.994 1.00 89.94 204 LEU A O 1
ATOM 1527 N N . ASP A 1 205 ? 5.289 -5.165 9.261 1.00 90.19 205 ASP A N 1
ATOM 1528 C CA . ASP A 1 205 ? 5.533 -4.302 8.093 1.00 90.19 205 ASP A CA 1
ATOM 1529 C C . ASP A 1 205 ? 6.828 -3.491 8.279 1.00 90.19 205 ASP A C 1
ATOM 1531 O O . ASP A 1 205 ? 7.737 -3.562 7.453 1.00 90.19 205 ASP A O 1
ATOM 1535 N N . PHE A 1 206 ? 6.992 -2.846 9.439 1.00 92.88 206 PHE A N 1
ATOM 1536 C CA . PHE A 1 206 ? 8.198 -2.090 9.771 1.00 92.88 206 PHE A CA 1
ATOM 1537 C C . PHE A 1 206 ? 9.451 -2.962 9.792 1.00 92.88 206 PHE A C 1
ATOM 1539 O O . PHE A 1 206 ? 10.462 -2.602 9.193 1.00 92.88 206 PHE A O 1
ATOM 1546 N N . THR A 1 207 ? 9.409 -4.111 10.475 1.00 93.00 207 THR A N 1
ATOM 1547 C CA . THR A 1 207 ? 10.556 -5.024 10.539 1.00 93.00 207 THR A CA 1
ATOM 1548 C C . THR A 1 207 ? 10.892 -5.572 9.155 1.00 93.00 207 THR A C 1
ATOM 1550 O O . THR A 1 207 ? 12.063 -5.580 8.784 1.00 93.00 207 THR A O 1
ATOM 1553 N N . GLY A 1 208 ? 9.893 -5.977 8.366 1.00 89.81 208 GLY A N 1
ATOM 1554 C CA . GLY A 1 208 ? 10.100 -6.428 6.990 1.00 89.81 208 GLY A CA 1
ATOM 1555 C C . GLY A 1 208 ? 10.714 -5.340 6.106 1.00 89.81 208 GLY A C 1
ATOM 1556 O O . GLY A 1 208 ? 11.701 -5.596 5.417 1.00 89.81 208 GLY A O 1
ATOM 1557 N N . GLY A 1 209 ? 10.194 -4.113 6.181 1.00 90.25 209 GLY A N 1
ATOM 1558 C CA . GLY A 1 209 ? 10.712 -2.952 5.457 1.00 90.25 209 GLY A CA 1
ATOM 1559 C C . GLY A 1 209 ? 12.141 -2.585 5.861 1.00 90.25 209 GLY A C 1
ATOM 1560 O O . GLY A 1 209 ? 12.985 -2.373 4.992 1.00 90.25 209 GLY A O 1
ATOM 1561 N N . ALA A 1 210 ? 12.442 -2.588 7.162 1.00 92.38 210 ALA A N 1
ATOM 1562 C CA . ALA A 1 210 ? 13.775 -2.302 7.685 1.00 92.38 210 ALA A CA 1
ATOM 1563 C C . ALA A 1 210 ? 14.801 -3.363 7.260 1.00 92.38 210 ALA A C 1
ATOM 1565 O O . ALA A 1 210 ? 15.893 -3.011 6.816 1.00 92.38 210 ALA A O 1
ATOM 1566 N N . LEU A 1 211 ? 14.451 -4.652 7.342 1.00 90.12 211 LEU A N 1
ATOM 1567 C CA . LEU A 1 211 ? 15.319 -5.746 6.894 1.00 90.12 211 LEU A CA 1
ATOM 1568 C C . LEU A 1 211 ? 15.531 -5.714 5.375 1.00 90.12 211 LEU A C 1
ATOM 1570 O O . LEU A 1 211 ? 16.657 -5.889 4.915 1.00 90.12 211 LEU A O 1
ATOM 1574 N N . SER A 1 212 ? 14.478 -5.438 4.601 1.00 87.38 212 SER A N 1
ATOM 1575 C CA . SER A 1 212 ? 14.550 -5.328 3.140 1.00 87.38 212 SER A CA 1
ATOM 1576 C C . SER A 1 212 ? 15.427 -4.154 2.694 1.00 87.38 212 SER A C 1
ATOM 1578 O O . SER A 1 212 ? 16.309 -4.322 1.851 1.00 87.38 212 SER A O 1
ATOM 1580 N N . LEU A 1 213 ? 15.230 -2.967 3.280 1.00 88.19 213 LEU A N 1
ATOM 1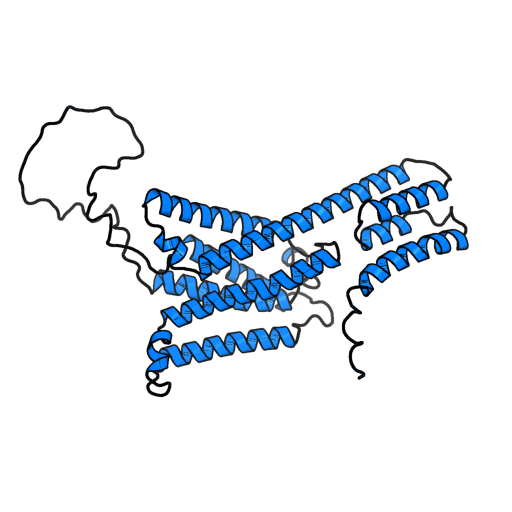581 C CA . LEU A 1 213 ? 16.080 -1.811 2.999 1.00 88.19 213 LEU A CA 1
ATOM 1582 C C . LEU A 1 213 ? 17.518 -2.066 3.465 1.00 88.19 213 LEU A C 1
ATOM 1584 O O . LEU A 1 213 ? 18.455 -1.761 2.735 1.00 88.19 213 LEU A O 1
ATOM 1588 N N . GLY A 1 214 ? 17.701 -2.671 4.641 1.00 87.56 214 GLY A N 1
ATOM 1589 C CA . GLY A 1 214 ? 19.013 -3.039 5.169 1.00 87.56 214 GLY A CA 1
ATOM 1590 C C . GLY A 1 214 ? 19.778 -3.985 4.241 1.00 87.56 214 GLY A C 1
ATOM 1591 O O . GLY A 1 214 ? 20.942 -3.732 3.945 1.00 87.56 214 GLY A O 1
ATOM 1592 N N . GLN A 1 215 ? 19.119 -5.023 3.714 1.00 85.69 215 GLN A N 1
ATOM 1593 C CA . GLN A 1 215 ? 19.698 -5.922 2.710 1.00 85.69 215 GLN A CA 1
ATOM 1594 C C . GLN A 1 215 ? 20.157 -5.150 1.467 1.00 85.69 215 GLN A C 1
ATOM 1596 O O . GLN A 1 215 ? 21.266 -5.369 0.975 1.00 85.69 215 GLN A O 1
ATOM 1601 N N . GLN A 1 216 ? 19.318 -4.246 0.954 1.00 82.69 216 GLN A N 1
ATOM 1602 C CA . GLN A 1 216 ? 19.635 -3.466 -0.240 1.00 82.69 216 GLN A CA 1
ATOM 1603 C C . GLN A 1 216 ? 20.805 -2.504 -0.001 1.00 82.69 216 GLN A C 1
ATOM 1605 O O . GLN A 1 216 ? 21.729 -2.467 -0.808 1.00 82.69 216 GLN A O 1
ATOM 1610 N N . LEU A 1 217 ? 20.819 -1.792 1.129 1.00 86.06 217 LEU A N 1
ATOM 1611 C CA . LEU A 1 217 ? 21.923 -0.906 1.508 1.00 86.06 217 LEU A CA 1
ATOM 1612 C C . LEU A 1 217 ? 23.235 -1.677 1.692 1.00 86.06 217 LEU A C 1
ATOM 1614 O O . LEU A 1 217 ? 24.271 -1.237 1.202 1.00 86.06 217 LEU A O 1
ATOM 1618 N N . LEU A 1 218 ? 23.193 -2.845 2.341 1.00 80.50 218 LEU A N 1
ATOM 1619 C CA . LEU A 1 218 ? 24.367 -3.702 2.505 1.00 80.50 218 LEU A CA 1
ATOM 1620 C C . LEU A 1 218 ? 24.882 -4.215 1.154 1.00 80.50 218 LEU A C 1
ATOM 1622 O O . LEU A 1 218 ? 26.089 -4.279 0.944 1.00 80.50 218 LEU A O 1
ATOM 1626 N N . THR A 1 219 ? 23.978 -4.539 0.227 1.00 76.56 219 THR A N 1
ATOM 1627 C CA . THR A 1 219 ? 24.341 -4.959 -1.134 1.00 76.56 219 THR A CA 1
ATOM 1628 C C . THR A 1 219 ? 25.006 -3.820 -1.900 1.00 76.56 219 THR A C 1
ATOM 1630 O O . THR A 1 219 ? 26.059 -4.032 -2.497 1.00 76.56 219 THR A O 1
ATOM 1633 N N . CYS A 1 220 ? 24.449 -2.607 -1.847 1.00 76.56 220 CYS A N 1
ATOM 1634 C CA . CYS A 1 220 ? 25.047 -1.425 -2.472 1.00 76.56 220 CYS A CA 1
ATOM 1635 C C . CYS A 1 220 ? 26.428 -1.118 -1.893 1.00 76.56 220 CYS A C 1
ATOM 1637 O O . CYS A 1 220 ? 27.375 -0.877 -2.633 1.00 76.56 220 CYS A O 1
ATOM 1639 N N . TRP A 1 221 ? 26.570 -1.206 -0.571 1.00 76.56 221 TRP A N 1
ATOM 1640 C CA . TRP A 1 221 ? 27.858 -1.025 0.087 1.00 76.56 221 TRP A CA 1
ATOM 1641 C C . TRP A 1 221 ? 28.883 -2.087 -0.336 1.00 76.56 221 TRP A C 1
ATOM 1643 O O . TRP A 1 221 ? 30.008 -1.745 -0.686 1.00 76.56 221 TRP A O 1
ATOM 1653 N N . ALA A 1 222 ? 28.489 -3.363 -0.364 1.00 74.62 222 ALA A N 1
ATOM 1654 C CA . ALA A 1 222 ? 29.377 -4.470 -0.717 1.00 74.62 222 ALA A CA 1
ATOM 1655 C C . ALA A 1 222 ? 29.776 -4.490 -2.204 1.00 74.62 222 ALA A C 1
ATOM 1657 O O . ALA A 1 222 ? 30.843 -4.993 -2.545 1.00 74.62 222 ALA A O 1
ATOM 1658 N N . THR A 1 223 ? 28.919 -3.979 -3.091 1.00 67.56 223 THR A N 1
ATOM 1659 C CA . THR A 1 223 ? 29.159 -3.945 -4.547 1.00 67.56 223 THR A CA 1
ATOM 1660 C C . THR A 1 223 ? 29.741 -2.620 -5.033 1.00 67.56 223 THR A C 1
ATOM 1662 O O . THR A 1 223 ? 30.242 -2.558 -6.151 1.00 67.56 223 THR A O 1
ATOM 1665 N N . GLY A 1 224 ? 29.681 -1.565 -4.216 1.00 71.69 224 GLY A N 1
ATOM 1666 C CA . GLY A 1 224 ? 30.047 -0.204 -4.610 1.00 71.69 224 GLY A CA 1
ATOM 1667 C C . GLY A 1 224 ? 29.034 0.474 -5.543 1.00 71.69 224 GLY A C 1
ATOM 1668 O O . GLY A 1 224 ? 29.254 1.624 -5.919 1.00 71.69 224 GLY A O 1
ATOM 1669 N N . ASP A 1 225 ? 27.929 -0.195 -5.895 1.00 70.88 225 ASP A N 1
ATOM 1670 C CA . ASP A 1 225 ? 26.894 0.319 -6.794 1.00 70.88 225 ASP A CA 1
ATOM 1671 C C . ASP A 1 225 ? 25.645 0.767 -6.019 1.00 70.88 225 ASP A C 1
ATOM 1673 O O . ASP A 1 225 ? 24.932 -0.031 -5.407 1.00 70.88 225 ASP A O 1
ATOM 1677 N N . TRP A 1 226 ? 25.358 2.068 -6.073 1.00 80.06 226 TRP A N 1
ATOM 1678 C CA . TRP A 1 226 ? 24.205 2.696 -5.420 1.00 80.06 226 TRP A CA 1
ATOM 1679 C C . TRP A 1 226 ? 23.013 2.904 -6.356 1.00 80.06 226 TRP A C 1
ATOM 1681 O O . TRP A 1 226 ? 21.931 3.281 -5.893 1.00 80.06 226 TRP A O 1
ATOM 1691 N N . ALA A 1 227 ? 23.173 2.623 -7.652 1.00 74.31 227 ALA A N 1
ATOM 1692 C CA . ALA A 1 227 ? 22.107 2.747 -8.632 1.00 74.31 227 ALA A CA 1
ATOM 1693 C C . ALA A 1 227 ? 20.837 1.954 -8.259 1.00 74.31 227 ALA A C 1
ATOM 1695 O O . ALA A 1 227 ? 19.746 2.473 -8.501 1.00 74.31 227 ALA A O 1
ATOM 1696 N N . PRO A 1 228 ? 20.881 0.775 -7.595 1.00 74.44 228 PRO A N 1
ATOM 1697 C CA . PRO A 1 228 ? 19.660 0.075 -7.188 1.00 74.44 228 PRO A CA 1
ATOM 1698 C C . PRO A 1 228 ? 18.765 0.881 -6.235 1.00 74.44 228 PRO A C 1
ATOM 1700 O O . PRO A 1 228 ? 17.547 0.716 -6.240 1.00 74.44 228 PRO A O 1
ATOM 1703 N N . VAL A 1 229 ? 19.349 1.744 -5.397 1.00 77.75 229 VAL A N 1
ATOM 1704 C CA . VAL A 1 229 ? 18.598 2.576 -4.439 1.00 77.75 229 VAL A CA 1
ATOM 1705 C C . VAL A 1 229 ? 17.934 3.762 -5.140 1.00 77.75 229 VAL A C 1
ATOM 1707 O O . VAL A 1 229 ? 16.813 4.127 -4.793 1.00 77.75 229 VAL A O 1
ATOM 1710 N N . THR A 1 230 ? 18.600 4.360 -6.128 1.00 78.50 230 THR A N 1
ATOM 1711 C CA . THR A 1 230 ? 18.143 5.590 -6.799 1.00 78.50 230 THR A CA 1
ATOM 1712 C C . THR A 1 230 ? 17.294 5.328 -8.045 1.00 78.50 230 THR A C 1
ATOM 1714 O O . THR A 1 230 ? 16.456 6.155 -8.393 1.00 78.50 230 THR A O 1
ATOM 1717 N N . SER A 1 231 ? 17.465 4.177 -8.696 1.00 71.19 231 SER A N 1
ATOM 1718 C CA . SER A 1 231 ? 16.765 3.800 -9.937 1.00 71.19 231 SER A CA 1
ATOM 1719 C C . SER A 1 231 ? 15.307 3.384 -9.745 1.00 71.19 231 SER A C 1
ATOM 1721 O O . SER A 1 231 ? 14.506 3.492 -10.672 1.00 71.19 231 SER A O 1
ATOM 1723 N N . ASN A 1 232 ? 14.928 2.952 -8.540 1.00 80.62 232 ASN A N 1
ATOM 1724 C CA . ASN A 1 232 ? 13.546 2.627 -8.206 1.00 80.62 232 ASN A CA 1
ATOM 1725 C C . ASN A 1 232 ? 12.995 3.606 -7.151 1.00 80.62 232 ASN A C 1
ATOM 1727 O O . ASN A 1 232 ? 12.932 3.278 -5.959 1.00 80.62 232 ASN A O 1
ATOM 1731 N N . PRO A 1 233 ? 12.569 4.813 -7.573 1.00 82.44 233 PRO A N 1
ATOM 1732 C CA . PRO A 1 233 ? 12.102 5.848 -6.654 1.00 82.44 233 PRO A CA 1
ATOM 1733 C C . PRO A 1 233 ? 10.833 5.437 -5.906 1.00 82.44 233 PRO A C 1
ATOM 1735 O O . PRO A 1 233 ? 10.640 5.847 -4.763 1.00 82.44 233 PRO A O 1
ATOM 1738 N N . VAL A 1 234 ?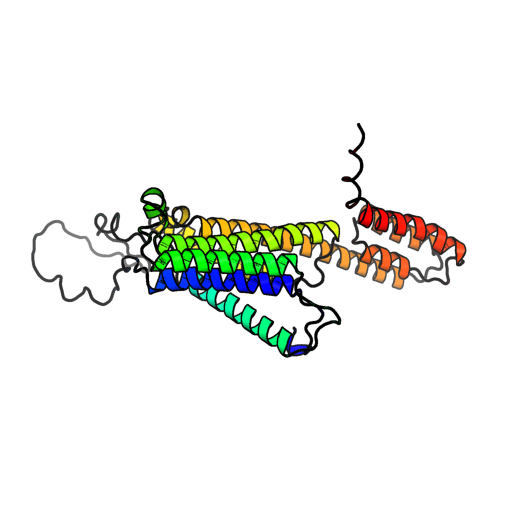 9.980 4.598 -6.507 1.00 85.75 234 VAL A N 1
ATOM 1739 C CA . VAL A 1 234 ? 8.767 4.110 -5.842 1.00 85.75 234 VAL A CA 1
ATOM 1740 C C . VAL A 1 234 ? 9.109 3.137 -4.726 1.00 85.75 234 VAL A C 1
ATOM 1742 O O . VAL A 1 234 ? 8.543 3.255 -3.647 1.00 85.75 234 VAL A O 1
ATOM 1745 N N . LYS A 1 235 ? 10.040 2.201 -4.936 1.00 86.19 235 LYS A N 1
ATOM 1746 C CA . LYS A 1 235 ? 10.480 1.269 -3.888 1.00 86.19 235 LYS A CA 1
ATOM 1747 C C . LYS A 1 235 ? 11.098 2.019 -2.712 1.00 86.19 235 LYS A C 1
ATOM 1749 O O . LYS A 1 235 ? 10.685 1.803 -1.573 1.00 86.19 235 LYS A O 1
ATOM 1754 N N . LEU A 1 236 ? 12.021 2.943 -2.989 1.00 86.44 236 LEU A N 1
ATOM 1755 C CA . LEU A 1 236 ? 12.641 3.773 -1.956 1.00 86.44 236 LEU A CA 1
ATOM 1756 C C . LEU A 1 236 ? 11.598 4.632 -1.226 1.00 86.44 236 LEU A C 1
ATOM 1758 O O . LEU A 1 236 ? 11.516 4.606 0.002 1.00 86.44 236 LEU A O 1
ATOM 1762 N N . GLY A 1 237 ? 10.765 5.355 -1.977 1.00 88.56 237 GLY A N 1
ATOM 1763 C CA . GLY A 1 237 ? 9.720 6.216 -1.429 1.00 88.56 237 GLY A CA 1
ATOM 1764 C C . GLY A 1 237 ? 8.689 5.440 -0.612 1.00 88.56 237 GLY A C 1
ATOM 1765 O O . GLY A 1 237 ? 8.314 5.871 0.477 1.00 88.56 237 GLY A O 1
ATOM 1766 N N . LEU A 1 238 ? 8.270 4.265 -1.088 1.00 90.19 238 LEU A N 1
ATOM 1767 C CA . LEU A 1 238 ? 7.339 3.391 -0.386 1.00 90.19 238 LEU A CA 1
ATOM 1768 C C . LEU A 1 238 ? 7.957 2.840 0.901 1.00 90.19 238 LEU A C 1
ATOM 1770 O O . LEU A 1 238 ? 7.268 2.840 1.920 1.00 90.19 238 LEU A O 1
ATOM 1774 N N . ALA A 1 239 ? 9.222 2.411 0.882 1.00 90.19 239 ALA A N 1
ATOM 1775 C CA . ALA A 1 239 ? 9.916 1.919 2.069 1.00 90.19 239 ALA A CA 1
ATOM 1776 C C . ALA A 1 239 ? 10.028 3.015 3.139 1.00 90.19 239 ALA A C 1
ATOM 1778 O O . ALA A 1 239 ? 9.605 2.811 4.276 1.00 90.19 239 ALA A O 1
ATOM 1779 N N . LEU A 1 240 ? 10.518 4.203 2.770 1.00 91.38 240 LEU A N 1
ATOM 1780 C CA . LEU A 1 240 ? 10.673 5.326 3.697 1.00 91.38 240 LEU A CA 1
ATOM 1781 C C . LEU A 1 240 ? 9.328 5.811 4.246 1.00 91.38 240 LEU A C 1
ATOM 1783 O O . LEU A 1 240 ? 9.179 5.964 5.459 1.00 91.38 240 LEU A O 1
ATOM 1787 N N . ALA A 1 241 ? 8.336 6.020 3.376 1.00 91.75 241 ALA A N 1
ATOM 1788 C CA . ALA A 1 241 ? 7.018 6.480 3.799 1.00 91.75 241 ALA A CA 1
ATOM 1789 C C . ALA A 1 241 ? 6.327 5.452 4.705 1.00 91.75 241 ALA A C 1
ATOM 1791 O O . ALA A 1 241 ? 5.781 5.828 5.741 1.00 91.75 241 ALA A O 1
ATOM 1792 N N . SER A 1 242 ? 6.367 4.163 4.348 1.00 92.06 242 SER A N 1
ATOM 1793 C CA . SER A 1 242 ? 5.725 3.109 5.147 1.00 92.06 242 SER A CA 1
ATOM 1794 C C . SER A 1 242 ? 6.390 2.987 6.515 1.00 92.06 242 SER A C 1
ATOM 1796 O O . SER A 1 242 ? 5.701 3.128 7.520 1.00 92.06 242 SER A O 1
ATOM 1798 N N . MET A 1 243 ? 7.724 2.891 6.576 1.00 93.62 243 MET A N 1
ATOM 1799 C CA . MET A 1 243 ? 8.443 2.822 7.853 1.00 93.62 243 MET A CA 1
ATOM 1800 C C . MET A 1 243 ? 8.211 4.059 8.734 1.00 93.62 243 MET A C 1
ATOM 1802 O O . MET A 1 243 ? 8.095 3.932 9.953 1.00 93.62 243 MET A O 1
ATOM 1806 N N . ALA A 1 244 ? 8.107 5.257 8.146 1.00 94.62 244 ALA A N 1
ATOM 1807 C CA . ALA A 1 244 ? 7.809 6.479 8.891 1.00 94.62 244 ALA A CA 1
ATOM 1808 C C . ALA A 1 244 ? 6.392 6.464 9.495 1.00 94.62 244 ALA A C 1
ATOM 1810 O O . ALA A 1 244 ? 6.214 6.799 10.671 1.00 94.62 244 ALA A O 1
ATOM 1811 N N . PHE A 1 245 ? 5.378 6.052 8.724 1.00 94.38 245 PHE A N 1
ATOM 1812 C CA . PHE A 1 245 ? 4.016 5.899 9.246 1.00 94.38 245 PHE 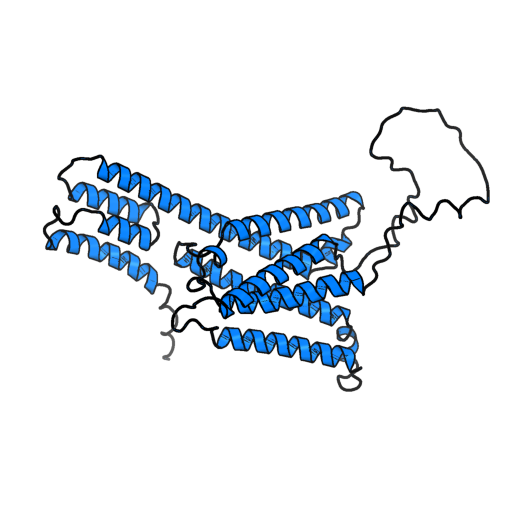A CA 1
ATOM 1813 C C . PHE A 1 245 ? 3.920 4.779 10.279 1.00 94.38 245 PHE A C 1
ATOM 1815 O O . PHE A 1 245 ? 3.239 4.947 11.290 1.00 94.38 245 PHE A O 1
ATOM 1822 N N . ASP A 1 246 ? 4.633 3.678 10.077 1.00 94.00 246 ASP A N 1
ATOM 1823 C CA . ASP A 1 246 ? 4.674 2.579 11.029 1.00 94.00 246 ASP A CA 1
ATOM 1824 C C . ASP A 1 246 ? 5.290 3.023 12.357 1.00 94.00 246 ASP A C 1
ATOM 1826 O O . ASP A 1 246 ? 4.697 2.790 13.411 1.00 94.00 246 ASP A O 1
ATOM 1830 N N . ALA A 1 247 ? 6.413 3.753 12.325 1.00 94.19 247 ALA A N 1
ATOM 1831 C CA . ALA A 1 247 ? 7.005 4.394 13.503 1.00 94.19 247 ALA A CA 1
ATOM 1832 C C . ALA A 1 247 ? 5.998 5.308 14.212 1.00 94.19 247 ALA A C 1
ATOM 1834 O O . ALA A 1 247 ? 5.806 5.208 15.428 1.00 94.19 247 ALA A O 1
ATOM 1835 N N . LEU A 1 248 ? 5.283 6.147 13.459 1.00 93.38 248 LEU A N 1
ATOM 1836 C CA . LEU A 1 248 ? 4.235 7.007 14.004 1.00 93.38 248 LEU A CA 1
ATOM 1837 C C . LEU A 1 248 ? 3.124 6.192 14.681 1.00 93.38 248 LEU A C 1
ATOM 1839 O O . LEU A 1 248 ? 2.700 6.530 15.791 1.00 93.38 248 LEU A O 1
ATOM 1843 N N . PHE A 1 249 ? 2.647 5.118 14.053 1.00 92.81 249 PHE A N 1
ATOM 1844 C CA . PHE A 1 249 ? 1.588 4.283 14.613 1.00 92.81 249 PHE A CA 1
ATOM 1845 C C . PHE A 1 249 ? 2.050 3.471 15.822 1.00 92.81 249 PHE A C 1
ATOM 1847 O O . PHE A 1 249 ? 1.279 3.326 16.774 1.00 92.81 249 PHE A O 1
ATOM 1854 N N . MET A 1 250 ? 3.297 3.001 15.835 1.00 91.50 250 MET A N 1
ATOM 1855 C CA . MET A 1 250 ? 3.915 2.369 17.000 1.00 91.50 250 MET A CA 1
ATOM 1856 C C . MET A 1 250 ? 3.986 3.339 18.179 1.00 91.50 250 MET A C 1
ATOM 1858 O O . MET A 1 250 ? 3.551 2.997 19.279 1.00 91.50 250 MET A O 1
ATOM 1862 N N . LEU A 1 251 ? 4.430 4.579 17.952 1.00 90.81 251 LEU A N 1
ATOM 1863 C CA . LEU A 1 251 ? 4.449 5.621 18.981 1.00 90.81 251 LEU A CA 1
ATOM 1864 C C . LEU A 1 251 ? 3.039 5.957 19.483 1.00 90.81 251 LEU A C 1
ATOM 1866 O O . LEU A 1 251 ? 2.818 6.093 20.689 1.00 90.81 251 LEU A O 1
ATOM 1870 N N . ALA A 1 252 ? 2.062 6.065 18.579 1.00 87.81 252 ALA A N 1
ATOM 1871 C CA . ALA A 1 252 ? 0.666 6.290 18.947 1.00 87.81 252 ALA A CA 1
ATOM 1872 C C . ALA A 1 252 ? 0.103 5.132 19.793 1.00 87.81 252 ALA A C 1
ATOM 1874 O O . ALA A 1 252 ? -0.595 5.366 20.787 1.00 87.81 252 ALA A O 1
ATOM 1875 N N . ALA A 1 253 ? 0.431 3.886 19.441 1.00 87.69 253 ALA A N 1
ATOM 1876 C CA . ALA A 1 253 ? 0.015 2.699 20.178 1.00 87.69 253 ALA A CA 1
ATOM 1877 C C . ALA A 1 253 ? 0.672 2.625 21.563 1.00 87.69 253 ALA A C 1
ATOM 1879 O O . ALA A 1 253 ? -0.033 2.408 22.549 1.00 87.69 253 ALA A O 1
ATOM 1880 N N . ALA A 1 254 ? 1.979 2.882 21.659 1.00 86.50 254 ALA A N 1
ATOM 1881 C CA . ALA A 1 254 ? 2.714 2.907 22.921 1.00 86.50 254 ALA A CA 1
ATOM 1882 C C . ALA A 1 254 ? 2.142 3.954 23.891 1.00 86.50 254 ALA A C 1
ATOM 1884 O O . ALA A 1 254 ? 1.855 3.635 25.045 1.00 86.50 254 ALA A O 1
ATOM 1885 N N . LYS A 1 255 ? 1.870 5.176 23.406 1.00 84.56 255 LYS A N 1
ATOM 1886 C CA . LYS A 1 255 ? 1.220 6.233 24.204 1.00 84.56 255 LYS A CA 1
ATOM 1887 C C . LYS A 1 255 ? -0.161 5.812 24.705 1.00 84.56 255 LYS A C 1
ATOM 1889 O O . LYS A 1 255 ? -0.488 6.027 25.870 1.00 84.56 255 LYS A O 1
ATOM 1894 N N . THR A 1 256 ? -0.961 5.187 23.842 1.00 79.25 256 THR A N 1
ATOM 1895 C CA . THR A 1 256 ? -2.300 4.705 24.213 1.00 79.25 256 THR A CA 1
ATOM 1896 C C . THR A 1 256 ? -2.216 3.603 25.275 1.00 79.25 256 THR A C 1
ATOM 1898 O O . THR A 1 256 ? -2.987 3.610 26.234 1.00 79.25 256 THR A O 1
ATOM 1901 N N . LEU A 1 257 ? -1.267 2.671 25.139 1.00 80.38 257 LEU A N 1
ATOM 1902 C CA . LEU A 1 257 ? -1.060 1.582 26.093 1.00 80.38 257 LEU A CA 1
ATOM 1903 C C . LEU A 1 257 ? -0.598 2.098 27.462 1.00 80.38 257 LEU A C 1
ATOM 1905 O O . LEU A 1 257 ? -1.1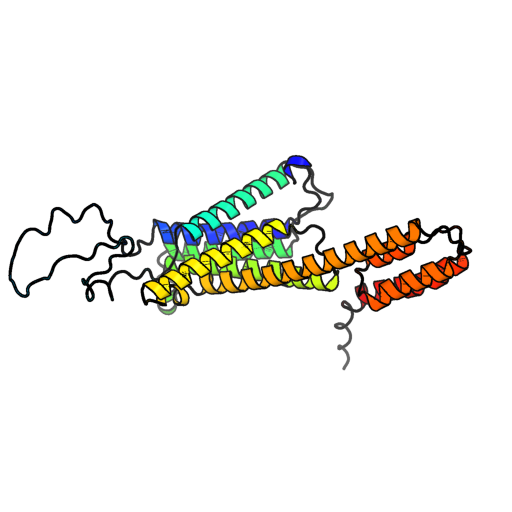57 1.684 28.477 1.00 80.38 257 LEU A O 1
ATOM 1909 N N . ALA A 1 258 ? 0.361 3.028 27.487 1.00 76.25 258 ALA A N 1
ATOM 1910 C CA . ALA A 1 258 ? 0.841 3.657 28.716 1.00 76.25 258 ALA A CA 1
ATOM 1911 C C . ALA A 1 258 ? -0.302 4.350 29.474 1.00 76.25 258 ALA A C 1
ATOM 1913 O O . ALA A 1 258 ? -0.491 4.101 30.662 1.00 76.25 258 ALA A O 1
ATOM 1914 N N . ALA A 1 259 ? -1.142 5.121 28.773 1.00 70.12 259 ALA A N 1
ATOM 1915 C CA . ALA A 1 259 ? -2.300 5.774 29.381 1.00 70.12 259 ALA A CA 1
ATOM 1916 C C . ALA A 1 259 ? -3.284 4.766 30.008 1.00 70.12 259 ALA A C 1
ATOM 1918 O O . ALA A 1 259 ? -3.767 4.976 31.121 1.00 70.12 259 ALA A O 1
ATOM 1919 N N . VAL A 1 260 ? -3.555 3.645 29.327 1.00 69.94 260 VAL A N 1
ATOM 1920 C CA . VAL A 1 260 ? -4.426 2.576 29.851 1.00 69.94 260 VAL A CA 1
ATOM 1921 C C . VAL A 1 260 ? -3.809 1.887 31.071 1.00 69.94 260 VAL A C 1
ATOM 1923 O O . VAL A 1 260 ? -4.538 1.569 32.011 1.00 69.94 260 VAL A O 1
ATOM 1926 N N . ALA A 1 261 ? -2.495 1.659 31.078 1.00 72.06 261 ALA A N 1
ATOM 1927 C CA . ALA A 1 261 ? -1.794 1.086 32.224 1.00 72.06 261 ALA A CA 1
ATOM 1928 C C . ALA A 1 261 ? -1.893 2.005 33.452 1.00 72.06 261 ALA A C 1
ATOM 1930 O O . ALA A 1 261 ? -2.298 1.541 34.517 1.00 72.06 261 ALA A O 1
ATOM 1931 N N . SER A 1 262 ? -1.652 3.310 33.284 1.00 71.94 262 SER A N 1
ATOM 1932 C CA . SER A 1 262 ? -1.827 4.301 34.355 1.00 71.94 262 SER A CA 1
ATOM 1933 C C . SER A 1 262 ? -3.259 4.317 34.896 1.00 71.94 262 SER A C 1
ATOM 1935 O O . SER A 1 262 ? -3.456 4.382 36.105 1.00 71.94 262 SER A O 1
ATOM 1937 N N . LEU A 1 263 ? -4.264 4.180 34.023 1.00 66.56 263 LEU A N 1
ATOM 1938 C CA . LEU A 1 263 ? -5.670 4.112 34.429 1.00 66.56 263 LEU A CA 1
ATOM 1939 C C . LEU A 1 263 ? -5.975 2.865 35.273 1.00 66.56 263 LEU A C 1
ATOM 1941 O O . LEU A 1 263 ? -6.737 2.928 36.232 1.00 66.56 263 LEU A O 1
ATOM 1945 N N . ARG A 1 264 ? -5.393 1.713 34.916 1.00 68.44 264 ARG A N 1
ATOM 1946 C CA . ARG A 1 264 ? -5.566 0.464 35.674 1.00 68.44 264 ARG A CA 1
ATOM 1947 C C . ARG A 1 264 ? -4.938 0.555 37.059 1.00 68.44 264 ARG A C 1
ATOM 1949 O O . ARG A 1 264 ? -5.573 0.123 38.013 1.00 68.44 264 ARG A O 1
ATOM 1956 N N . VAL A 1 265 ? -3.734 1.121 37.157 1.00 71.81 265 VAL A N 1
ATOM 1957 C CA . VAL A 1 265 ? -3.057 1.358 38.442 1.00 71.81 265 VAL A CA 1
ATOM 1958 C C . VAL A 1 265 ? -3.879 2.313 39.303 1.00 71.81 265 VAL A C 1
ATOM 1960 O O . VAL A 1 265 ? -4.141 2.009 40.462 1.00 71.81 265 VAL A O 1
ATOM 1963 N N . PHE A 1 266 ? -4.371 3.408 38.714 1.00 67.69 266 PHE A N 1
ATOM 1964 C CA . PHE A 1 266 ? -5.266 4.342 39.390 1.00 67.69 266 PHE A CA 1
ATOM 1965 C C . PHE A 1 266 ? -6.506 3.633 39.959 1.00 67.69 266 PHE A C 1
ATOM 1967 O O . PHE A 1 266 ? -6.784 3.731 41.151 1.00 67.69 266 PHE A O 1
ATOM 1974 N N . PHE A 1 267 ? -7.207 2.834 39.148 1.00 64.94 267 PHE A N 1
ATOM 1975 C CA . PHE A 1 267 ? -8.381 2.104 39.628 1.00 64.94 267 PHE A CA 1
ATOM 1976 C C . PHE A 1 267 ? -8.074 1.045 40.681 1.00 64.94 267 PHE A C 1
ATOM 1978 O O . PHE A 1 267 ? -8.871 0.864 41.601 1.00 64.94 267 PHE A O 1
ATOM 1985 N N . ALA A 1 268 ? -6.940 0.353 40.561 1.00 67.69 268 ALA A N 1
ATOM 1986 C CA . ALA A 1 268 ? -6.494 -0.599 41.568 1.00 67.69 268 ALA A CA 1
ATOM 1987 C C . ALA A 1 268 ? -6.260 0.099 42.918 1.00 67.69 268 ALA A C 1
ATOM 1989 O O . ALA A 1 268 ? -6.764 -0.384 43.927 1.00 67.69 268 ALA A O 1
ATOM 1990 N N . SER A 1 269 ? -5.613 1.272 42.917 1.00 65.12 269 SER A N 1
ATOM 1991 C CA . SER A 1 269 ? -5.435 2.110 44.113 1.00 65.12 269 SER A CA 1
ATOM 1992 C C . SER A 1 269 ? -6.781 2.524 44.712 1.00 65.12 269 SER A C 1
ATOM 1994 O O . SER A 1 269 ? -7.032 2.291 45.887 1.00 65.12 269 SER A O 1
ATOM 1996 N N . THR A 1 270 ? -7.714 3.031 43.897 1.00 60.62 270 THR A N 1
ATOM 1997 C CA . THR A 1 270 ? -9.040 3.451 44.394 1.00 60.62 270 THR A CA 1
ATOM 1998 C C . THR A 1 270 ? -9.920 2.303 44.896 1.00 60.62 270 THR A C 1
ATOM 2000 O O . THR A 1 270 ? -10.920 2.545 45.570 1.00 60.62 270 THR A O 1
ATOM 2003 N N . ARG A 1 271 ? -9.621 1.053 44.526 1.00 60.47 271 ARG A N 1
ATOM 2004 C CA . ARG A 1 271 ? -10.338 -0.127 45.028 1.00 60.47 271 ARG A CA 1
ATOM 2005 C C . ARG A 1 271 ? -9.720 -0.653 46.329 1.00 60.47 271 ARG A C 1
ATOM 2007 O O . ARG A 1 271 ? -10.430 -1.307 47.080 1.00 60.47 271 ARG A O 1
ATOM 2014 N N . ALA A 1 272 ? -8.436 -0.383 46.567 1.00 58.19 272 ALA A N 1
ATOM 2015 C CA . ALA A 1 272 ? -7.724 -0.773 47.782 1.00 58.19 272 ALA A CA 1
ATOM 2016 C C . ALA A 1 272 ? -7.988 0.181 48.961 1.00 58.19 272 ALA A C 1
ATOM 2018 O O . ALA A 1 272 ? -7.993 -0.267 50.103 1.00 58.19 272 ALA A O 1
ATOM 2019 N N . ASP A 1 273 ? -8.251 1.464 48.694 1.00 55.25 273 ASP A N 1
ATOM 2020 C CA . ASP A 1 273 ? -8.574 2.437 49.740 1.00 55.25 273 ASP A CA 1
ATOM 2021 C C . ASP A 1 273 ? -10.053 2.343 50.151 1.00 55.25 273 ASP A C 1
ATOM 2023 O O . ASP A 1 273 ? -10.949 2.776 49.416 1.00 55.25 273 ASP A O 1
ATOM 2027 N N . ASP A 1 274 ? -10.299 1.844 51.363 1.00 53.44 274 ASP A N 1
ATOM 2028 C CA . ASP A 1 274 ? -11.611 1.711 52.028 1.00 53.44 274 ASP A CA 1
ATOM 2029 C C . ASP A 1 274 ? -12.221 3.069 52.467 1.00 53.44 274 ASP A C 1
ATOM 2031 O O . ASP A 1 274 ? -13.029 3.169 53.386 1.00 53.44 274 ASP A O 1
ATOM 2035 N N . ALA A 1 275 ? -11.803 4.170 51.835 1.00 51.12 275 ALA A N 1
ATOM 2036 C CA . ALA A 1 275 ? -12.065 5.520 52.315 1.00 51.12 275 ALA A CA 1
ATOM 2037 C C . ALA A 1 275 ? -13.324 6.147 51.692 1.00 51.12 275 ALA A C 1
ATOM 2039 O O . ALA A 1 275 ? -13.433 6.348 50.479 1.00 51.12 275 ALA A O 1
ATOM 2040 N N . THR A 1 276 ? -14.226 6.537 52.588 1.00 55.44 276 THR A N 1
ATOM 2041 C CA . THR A 1 276 ? -15.494 7.273 52.463 1.00 55.44 276 THR A CA 1
ATOM 2042 C C . THR A 1 276 ? -15.418 8.657 51.793 1.00 55.44 276 THR A C 1
ATOM 2044 O O . THR A 1 276 ? -16.450 9.317 51.675 1.00 55.44 276 THR A O 1
ATOM 2047 N N . ASP A 1 277 ? -14.249 9.118 51.326 1.00 63.88 277 ASP A N 1
ATOM 2048 C CA . ASP A 1 277 ? -14.073 10.474 50.786 1.00 63.88 277 ASP A CA 1
ATOM 2049 C C . ASP A 1 277 ? -14.052 10.532 49.246 1.00 63.88 277 ASP A C 1
ATOM 2051 O O . ASP A 1 277 ? -13.036 10.392 48.556 1.00 63.88 277 ASP A O 1
ATOM 2055 N N . THR A 1 278 ? -15.223 10.808 48.687 1.00 60.84 278 THR A N 1
ATOM 2056 C CA . THR A 1 278 ? -15.478 11.029 47.256 1.00 60.84 278 THR A CA 1
ATOM 2057 C C . THR A 1 278 ? -14.752 12.243 46.699 1.00 60.84 278 THR A C 1
ATOM 2059 O O . THR A 1 278 ? -14.447 12.283 45.506 1.00 60.84 278 THR A O 1
ATOM 2062 N N . ARG A 1 279 ? -14.487 13.254 47.534 1.00 59.19 279 ARG A N 1
ATOM 2063 C CA . ARG A 1 279 ? -13.892 14.521 47.099 1.00 59.19 279 ARG A CA 1
ATOM 2064 C C . ARG A 1 279 ? -12.412 14.334 46.787 1.00 59.19 279 ARG A C 1
ATOM 2066 O O . ARG A 1 279 ? -11.946 14.820 45.755 1.00 59.19 279 ARG A O 1
ATOM 2073 N N . ALA A 1 280 ? -11.713 13.547 47.604 1.00 63.25 280 ALA A N 1
ATOM 2074 C CA . ALA A 1 280 ? -10.348 13.109 47.331 1.00 63.25 280 ALA A CA 1
ATOM 2075 C C . ALA A 1 280 ? -10.258 12.289 46.029 1.00 63.25 280 ALA A C 1
ATOM 2077 O O . ALA A 1 280 ? -9.404 12.562 45.183 1.00 63.25 280 ALA A O 1
ATOM 2078 N N . ARG A 1 281 ? -11.198 11.358 45.801 1.00 64.31 281 ARG A N 1
ATOM 2079 C CA . ARG A 1 281 ? -11.259 10.558 44.559 1.00 64.31 281 ARG A CA 1
ATOM 2080 C C . ARG A 1 281 ? -11.490 11.423 43.320 1.00 64.31 281 ARG A C 1
ATOM 2082 O O . ARG A 1 281 ? -10.814 11.239 42.309 1.00 64.31 281 ARG A O 1
ATOM 2089 N N . MET A 1 282 ? -12.408 12.387 43.395 1.00 62.72 282 MET A N 1
ATOM 2090 C CA . MET A 1 282 ? -12.706 13.278 42.271 1.00 62.72 282 MET A CA 1
ATOM 2091 C C . MET A 1 282 ? -11.523 14.199 41.952 1.00 62.72 282 MET A C 1
ATOM 2093 O O . MET A 1 282 ? -11.220 14.400 40.780 1.00 62.72 282 MET A O 1
ATOM 2097 N N . SER A 1 283 ? -10.797 14.673 42.972 1.00 65.19 283 SER A N 1
ATOM 2098 C CA . SER A 1 283 ? -9.547 15.427 42.805 1.00 65.19 283 SER A CA 1
ATOM 2099 C C . SER A 1 283 ? -8.467 14.601 42.101 1.00 65.19 283 SER A C 1
ATOM 2101 O O . SER A 1 283 ? -7.851 15.082 41.152 1.00 65.19 283 SER A O 1
ATOM 2103 N N . GLN A 1 284 ? -8.281 13.329 42.470 1.00 65.50 284 GLN A N 1
ATOM 2104 C CA . GLN A 1 284 ? -7.312 12.465 41.789 1.00 65.50 284 GLN A CA 1
ATOM 2105 C C . GLN A 1 284 ? -7.721 12.137 40.344 1.00 65.50 284 GLN A C 1
ATOM 2107 O O . GLN A 1 284 ? -6.870 12.148 39.455 1.00 65.50 284 GLN A O 1
ATOM 2112 N N . VAL A 1 285 ? -9.013 11.899 40.076 1.00 64.69 285 VAL A N 1
ATOM 2113 C CA . VAL A 1 285 ? -9.539 11.734 38.707 1.00 64.69 285 VAL A CA 1
ATOM 2114 C C . VAL A 1 285 ? -9.323 13.009 37.894 1.00 64.69 285 VAL A C 1
ATOM 2116 O O . VAL A 1 285 ? -8.882 12.944 36.749 1.00 64.69 285 VAL A O 1
ATOM 2119 N N . GLN A 1 286 ? -9.592 14.173 38.480 1.00 64.75 286 GLN A N 1
ATOM 2120 C CA . GLN A 1 286 ? -9.425 15.473 37.839 1.00 64.75 286 GLN A CA 1
ATOM 2121 C C . GLN A 1 286 ? -7.946 15.773 37.565 1.00 64.75 286 GLN A C 1
ATOM 2123 O O . GLN A 1 286 ? -7.605 16.174 36.455 1.00 64.75 286 GLN A O 1
ATOM 2128 N N . HIS A 1 287 ? -7.059 15.480 38.517 1.00 64.25 287 HIS A N 1
ATOM 2129 C CA . HIS A 1 287 ? -5.613 15.573 38.345 1.00 64.25 287 HIS A CA 1
ATOM 2130 C C . HIS A 1 287 ? -5.128 14.610 37.252 1.00 64.25 287 HIS A C 1
ATOM 2132 O O . HIS A 1 287 ? -4.379 14.998 36.362 1.00 64.25 287 HIS A O 1
ATOM 2138 N N . TYR A 1 288 ? -5.619 13.370 37.230 1.00 63.91 288 TYR A N 1
ATOM 2139 C CA . TYR A 1 288 ? -5.311 12.426 36.160 1.00 63.91 288 TYR A CA 1
ATOM 2140 C C . TYR A 1 288 ? -5.785 12.944 34.793 1.00 63.91 288 TYR A C 1
ATOM 2142 O O . TYR A 1 288 ? -5.005 12.963 33.846 1.00 63.91 288 TYR A O 1
ATOM 2150 N N . ILE A 1 289 ? -7.025 13.416 34.663 1.00 63.12 289 ILE A N 1
ATOM 2151 C CA . ILE A 1 289 ? -7.574 13.904 33.387 1.00 63.12 289 ILE A CA 1
ATOM 2152 C C . ILE A 1 289 ? -6.824 15.148 32.890 1.00 63.12 289 ILE A C 1
ATOM 2154 O O . ILE A 1 289 ? -6.512 15.235 31.700 1.00 63.12 289 ILE A O 1
ATOM 2158 N N . LEU A 1 290 ? -6.516 16.090 33.785 1.00 56.88 290 LEU A N 1
ATOM 2159 C CA . LEU A 1 290 ? -5.853 17.348 33.442 1.00 56.88 290 LEU A CA 1
ATOM 2160 C C . LEU A 1 290 ? -4.361 17.162 33.134 1.00 56.88 290 LEU A C 1
ATOM 2162 O O . LEU A 1 290 ? -3.876 17.749 32.168 1.00 56.88 290 LEU A O 1
ATOM 2166 N N . TYR A 1 291 ? -3.649 16.323 33.895 1.00 53.44 291 TYR A N 1
ATOM 2167 C CA . TYR A 1 291 ? -2.190 16.203 33.793 1.00 53.44 291 TYR A CA 1
ATOM 2168 C C . TYR A 1 291 ? -1.703 15.017 32.949 1.00 53.44 291 TYR A C 1
ATOM 2170 O O . TYR A 1 291 ? -0.601 15.080 32.410 1.00 53.44 291 TYR A O 1
ATOM 2178 N N . SER A 1 292 ? -2.492 13.949 32.766 1.00 56.84 292 SER A N 1
ATOM 2179 C CA . SER A 1 292 ? -2.042 12.769 31.997 1.00 56.84 292 SER A CA 1
ATOM 2180 C C . SER A 1 292 ? -2.365 12.817 30.499 1.00 56.84 292 SER A C 1
ATOM 2182 O O . SER A 1 292 ? -2.015 11.888 29.771 1.00 56.84 292 SER A O 1
ATOM 2184 N N . ASN A 1 293 ? -3.023 13.880 30.006 1.00 56.69 293 ASN A N 1
ATOM 2185 C CA . ASN A 1 293 ? -3.548 13.939 28.631 1.00 56.69 293 ASN A CA 1
ATOM 2186 C C . ASN A 1 293 ? -4.353 12.672 28.260 1.00 56.69 293 ASN A C 1
ATOM 2188 O O . ASN A 1 293 ? -4.235 12.142 27.150 1.00 56.69 293 ASN A O 1
ATOM 2192 N N . ALA A 1 294 ? -5.148 12.165 29.209 1.00 56.22 294 ALA A N 1
ATOM 2193 C CA . ALA A 1 294 ? -5.866 10.904 29.071 1.00 56.22 294 ALA A CA 1
ATOM 2194 C C . ALA A 1 294 ? -6.801 10.895 27.843 1.00 56.22 294 ALA A C 1
ATOM 2196 O O . ALA A 1 294 ? -7.462 11.900 27.562 1.00 56.22 294 ALA A O 1
ATOM 2197 N N . PRO A 1 295 ? -6.931 9.755 27.131 1.00 59.81 295 PRO A N 1
ATOM 2198 C CA . PRO A 1 295 ? -7.926 9.605 26.074 1.00 59.81 295 PRO A CA 1
ATOM 2199 C C . PRO A 1 295 ? -9.342 9.910 26.597 1.00 59.81 295 PRO A C 1
ATOM 2201 O O . PRO A 1 295 ? -9.655 9.517 27.725 1.00 59.81 295 PRO A O 1
ATOM 2204 N N . PRO A 1 296 ? -10.249 10.490 25.789 1.00 60.81 296 PRO A N 1
ATOM 2205 C CA . PRO A 1 296 ? -11.605 10.846 26.228 1.00 60.81 296 PRO A CA 1
ATOM 2206 C C . PRO A 1 296 ? -12.373 9.680 26.873 1.00 60.81 296 PRO A C 1
ATOM 2208 O O . PRO A 1 296 ? -13.073 9.846 27.867 1.00 60.81 296 PRO A O 1
ATOM 2211 N N . ILE A 1 297 ? -12.191 8.460 26.361 1.00 59.59 297 ILE A N 1
ATOM 2212 C CA . ILE A 1 297 ? -12.806 7.241 26.915 1.00 59.59 297 ILE A CA 1
ATOM 2213 C C . ILE A 1 297 ? -12.221 6.873 28.284 1.00 59.59 297 ILE A C 1
ATOM 2215 O O . ILE A 1 297 ? -12.950 6.401 29.157 1.00 59.59 297 ILE A O 1
ATOM 2219 N N . ALA A 1 298 ? -10.916 7.065 28.474 1.00 61.47 298 ALA A N 1
ATOM 2220 C CA . ALA A 1 298 ? -10.251 6.814 29.746 1.00 61.47 298 ALA A CA 1
ATOM 2221 C C . ALA A 1 298 ? -10.733 7.816 30.804 1.00 61.47 298 ALA A C 1
ATOM 2223 O O . ALA A 1 298 ? -11.073 7.402 31.907 1.00 61.47 298 ALA A O 1
ATOM 2224 N N . ALA A 1 299 ? -10.890 9.090 30.426 1.00 63.56 299 ALA A N 1
ATOM 2225 C CA . ALA A 1 299 ? -11.496 10.121 31.265 1.00 63.56 299 ALA A CA 1
ATOM 2226 C C . ALA A 1 299 ? -12.950 9.783 31.643 1.00 63.56 299 ALA A C 1
ATOM 2228 O O . ALA A 1 299 ? -13.290 9.770 32.823 1.00 63.56 299 ALA A O 1
ATOM 2229 N N . ARG A 1 300 ? -13.795 9.408 30.669 1.00 64.25 300 ARG A N 1
ATOM 2230 C CA . ARG A 1 300 ? -15.191 8.996 30.924 1.00 64.25 300 ARG A CA 1
ATOM 2231 C C . ARG A 1 300 ? -15.279 7.798 31.872 1.00 64.25 300 ARG A C 1
ATOM 2233 O O . ARG A 1 300 ? -16.128 7.779 32.755 1.00 64.25 300 ARG A O 1
ATOM 2240 N N . ARG A 1 301 ? -14.396 6.806 31.714 1.00 63.94 301 ARG A N 1
ATOM 2241 C CA . ARG A 1 301 ? -14.333 5.646 32.616 1.00 63.94 301 ARG A CA 1
ATOM 2242 C C . ARG A 1 301 ? -13.836 6.024 34.007 1.00 63.94 301 ARG A C 1
ATOM 2244 O O . ARG A 1 301 ? -14.418 5.538 34.967 1.00 63.94 301 ARG A O 1
ATOM 2251 N N . ALA A 1 302 ? -12.806 6.870 34.112 1.00 63.69 302 ALA A N 1
ATOM 2252 C CA . ALA A 1 302 ? -12.291 7.398 35.383 1.00 63.69 302 ALA A CA 1
ATOM 2253 C C . ALA A 1 302 ? -13.397 8.071 36.195 1.00 63.69 302 ALA A C 1
ATOM 2255 O O . ALA A 1 302 ? -13.579 7.745 37.362 1.00 63.69 302 ALA A O 1
ATOM 2256 N N . VAL A 1 303 ? -14.191 8.922 35.541 1.00 65.75 303 VAL A N 1
ATOM 2257 C CA . VAL A 1 303 ? -15.354 9.580 36.149 1.00 65.75 303 VAL A CA 1
ATOM 2258 C C . VAL A 1 303 ? -16.434 8.565 36.545 1.00 65.75 303 VAL A C 1
ATOM 2260 O O . VAL A 1 303 ? -16.931 8.611 37.663 1.00 65.75 303 VAL A O 1
ATOM 2263 N N . ALA A 1 304 ? -16.781 7.619 35.666 1.00 63.97 304 ALA A N 1
ATOM 2264 C CA . ALA A 1 304 ? -17.868 6.661 35.906 1.00 63.97 304 ALA A CA 1
ATOM 2265 C C . ALA A 1 304 ? -17.587 5.626 37.012 1.00 63.97 304 ALA A C 1
ATOM 2267 O O . ALA A 1 304 ? -18.515 5.005 37.519 1.00 63.97 304 ALA A O 1
ATOM 2268 N N . ALA A 1 305 ? -16.322 5.401 37.358 1.00 61.00 305 ALA A N 1
ATOM 2269 C CA . ALA A 1 305 ? -15.926 4.452 38.396 1.00 61.00 305 ALA A CA 1
ATOM 2270 C C . ALA A 1 305 ? -15.780 5.095 39.788 1.00 61.00 305 ALA A C 1
ATOM 2272 O O . ALA A 1 305 ? -15.482 4.392 40.754 1.00 61.00 305 ALA A O 1
ATOM 2273 N N . VAL A 1 306 ? -16.045 6.400 39.917 1.00 61.34 306 VAL A N 1
ATOM 2274 C CA . VAL A 1 306 ? -16.297 7.020 41.222 1.00 61.34 306 VAL A CA 1
ATOM 2275 C C . VAL A 1 306 ? -17.681 6.550 41.702 1.00 61.34 306 VAL A C 1
ATOM 2277 O O . VAL A 1 306 ? -18.662 6.749 40.983 1.00 61.34 306 VAL A O 1
ATOM 2280 N N . PRO A 1 307 ? -17.799 5.889 42.870 1.00 55.97 307 PRO A N 1
ATOM 2281 C CA . PRO A 1 307 ? -19.068 5.329 43.326 1.00 55.97 307 PRO A CA 1
ATOM 2282 C C . PRO A 1 307 ? -20.136 6.419 43.495 1.00 55.97 307 PRO A C 1
ATOM 2284 O O . PRO A 1 307 ? -19.943 7.391 44.226 1.00 55.97 307 PRO A O 1
ATOM 2287 N N . ALA A 1 308 ? -21.293 6.220 42.853 1.00 48.84 308 ALA A N 1
ATOM 2288 C CA . ALA A 1 308 ? -22.446 7.128 42.898 1.00 48.84 308 ALA A CA 1
ATOM 2289 C C . ALA A 1 308 ? -23.009 7.349 44.317 1.00 48.84 308 ALA A C 1
ATOM 2291 O O . ALA A 1 308 ? -23.725 8.315 44.551 1.00 48.84 308 ALA A O 1
ATOM 2292 N N . ALA A 1 309 ? -22.674 6.470 45.266 1.00 42.34 309 ALA A N 1
ATOM 2293 C CA . ALA A 1 309 ? -23.182 6.506 46.634 1.00 42.34 309 ALA A CA 1
ATOM 2294 C C . ALA A 1 309 ? -22.579 7.622 47.506 1.00 42.34 309 ALA A C 1
ATOM 2296 O O . ALA A 1 309 ? -23.128 7.921 48.560 1.00 42.34 309 ALA A O 1
ATOM 2297 N N . ALA A 1 310 ? -21.466 8.237 47.095 1.00 42.94 310 ALA A N 1
ATOM 2298 C CA . ALA A 1 310 ? -20.681 9.088 47.989 1.00 42.94 310 ALA A CA 1
ATOM 2299 C C . ALA A 1 310 ? -20.630 10.574 47.552 1.00 42.94 310 ALA A C 1
ATOM 2301 O O . ALA A 1 310 ? -20.172 11.440 48.298 1.00 42.94 310 ALA A O 1
ATOM 2302 N N . ALA A 1 311 ? -21.159 10.913 46.376 1.00 44.25 311 ALA A N 1
ATOM 2303 C CA . ALA A 1 311 ? -21.505 12.285 46.021 1.00 44.25 311 ALA A CA 1
ATOM 2304 C C . ALA A 1 311 ? -23.021 12.325 45.869 1.00 44.25 311 ALA A C 1
ATOM 2306 O O . ALA A 1 311 ? -23.545 11.696 44.953 1.00 44.25 311 ALA A O 1
ATOM 2307 N N . GLY A 1 312 ? -23.728 13.043 46.751 1.00 43.06 312 GLY A N 1
ATOM 2308 C CA . GLY A 1 312 ? -25.153 13.317 46.550 1.00 43.06 312 GLY A CA 1
ATOM 2309 C C . GLY A 1 312 ? -25.387 13.703 45.088 1.00 43.06 312 GLY A C 1
ATOM 2310 O O . GLY A 1 312 ? -24.589 14.455 44.526 1.00 43.06 312 GLY A O 1
ATOM 2311 N N . ALA A 1 313 ? -26.404 13.117 44.452 1.00 43.47 313 ALA A N 1
ATOM 2312 C CA . ALA A 1 313 ? -26.564 13.047 42.994 1.00 43.47 313 ALA A CA 1
ATOM 2313 C C . ALA A 1 313 ? -26.395 14.389 42.235 1.00 43.47 313 ALA A C 1
ATOM 2315 O O . ALA A 1 313 ? -26.073 14.389 41.049 1.00 43.47 313 ALA A O 1
ATOM 2316 N N . SER A 1 314 ? -26.543 15.531 42.914 1.00 42.00 314 SER A N 1
ATOM 2317 C CA . SER A 1 314 ? -26.300 16.883 42.397 1.00 42.00 314 SER A CA 1
ATOM 2318 C C . SER A 1 314 ? -24.818 17.308 42.348 1.00 42.00 314 SER A C 1
ATOM 2320 O O . SER A 1 314 ? -24.410 17.973 41.397 1.00 42.00 314 SER A O 1
ATOM 2322 N N . ALA A 1 315 ? -23.980 16.909 43.312 1.00 41.78 315 ALA A N 1
ATOM 2323 C CA . ALA A 1 315 ? -22.573 17.324 43.405 1.00 41.78 315 ALA A CA 1
ATOM 2324 C C . ALA A 1 315 ? -21.658 16.550 42.439 1.00 41.78 315 ALA A C 1
ATOM 2326 O O . ALA A 1 315 ? -20.745 17.123 41.840 1.00 41.78 315 ALA A O 1
ATOM 2327 N N . GLY A 1 316 ? -21.930 15.255 42.239 1.00 43.59 316 GLY A N 1
ATOM 2328 C CA . GLY A 1 316 ? -21.208 14.425 41.268 1.00 43.59 316 GLY A CA 1
ATOM 2329 C C . GLY A 1 316 ? -21.452 14.874 39.824 1.00 43.59 316 GLY A C 1
ATOM 2330 O O . GLY A 1 316 ? -20.515 14.931 39.028 1.00 43.59 316 GLY A O 1
ATOM 2331 N N . ALA A 1 317 ? -22.687 15.275 39.504 1.00 45.69 317 ALA A N 1
ATOM 2332 C CA . ALA A 1 317 ? -23.054 15.818 38.197 1.00 45.69 317 ALA A CA 1
ATOM 2333 C C . ALA A 1 317 ? -22.419 17.198 37.938 1.00 45.69 317 ALA A C 1
ATOM 2335 O O . ALA A 1 317 ? -21.872 17.418 36.857 1.00 45.69 317 ALA A O 1
ATOM 2336 N N . ALA A 1 318 ? -22.413 18.089 38.938 1.00 45.78 318 ALA A N 1
ATOM 2337 C CA . ALA A 1 318 ? -21.833 19.430 38.827 1.00 45.78 318 ALA A CA 1
ATOM 2338 C C . ALA A 1 318 ? -20.304 19.424 38.617 1.00 45.78 318 ALA A C 1
ATOM 2340 O O . ALA A 1 318 ? -19.781 20.276 37.903 1.00 45.78 318 ALA A O 1
ATOM 2341 N N . LEU A 1 319 ? -19.583 18.450 39.190 1.00 49.78 319 LEU A N 1
ATOM 2342 C CA . LEU A 1 319 ? -18.133 18.289 38.994 1.00 49.78 319 LEU A CA 1
ATOM 2343 C C . LEU A 1 319 ? -17.779 17.533 37.700 1.00 49.78 319 LEU A C 1
ATOM 2345 O O . LEU A 1 319 ? -16.762 17.824 37.071 1.00 49.78 319 LEU A O 1
ATOM 2349 N N . ALA A 1 320 ? -18.614 16.580 37.272 1.00 50.78 320 ALA A N 1
ATOM 2350 C CA . ALA A 1 320 ? -18.384 15.799 36.055 1.00 50.78 320 ALA A CA 1
ATOM 2351 C C . ALA A 1 320 ? -18.707 16.573 34.765 1.00 50.78 320 ALA A C 1
ATOM 2353 O O . ALA A 1 320 ? -18.040 16.367 33.750 1.00 50.78 320 ALA A O 1
ATOM 2354 N N . GLN A 1 321 ? -19.702 17.467 34.788 1.00 54.06 321 GLN A N 1
ATOM 2355 C CA . GLN A 1 321 ? -20.140 18.238 33.619 1.00 54.06 321 GLN A CA 1
ATOM 2356 C C . GLN A 1 321 ? -19.039 19.098 32.976 1.00 54.06 321 GLN A C 1
ATOM 2358 O O . GLN A 1 321 ? -18.852 18.952 31.770 1.00 54.06 321 GLN A O 1
ATOM 2363 N N . PRO A 1 322 ? -18.257 19.925 33.697 1.00 53.69 322 PRO A N 1
ATOM 2364 C CA . PRO A 1 322 ? -17.187 20.710 33.077 1.00 53.69 322 PRO A CA 1
ATOM 2365 C C . PRO A 1 322 ? -16.031 19.845 32.548 1.00 53.69 322 PRO A C 1
ATOM 2367 O O . PRO A 1 322 ? -15.405 20.202 31.552 1.00 53.69 322 PRO A O 1
ATOM 2370 N N . LEU A 1 323 ? -15.772 18.676 33.145 1.00 51.47 323 LEU A N 1
ATOM 2371 C CA . LEU A 1 323 ? -14.752 17.731 32.665 1.00 51.47 323 LEU A CA 1
ATOM 2372 C C . LEU A 1 323 ? -15.199 16.976 31.407 1.00 51.47 323 LEU A C 1
ATOM 2374 O O . LEU A 1 323 ? -14.417 16.814 30.469 1.00 51.47 323 LEU A O 1
ATOM 2378 N N . LEU A 1 324 ? -16.463 16.550 31.360 1.00 53.16 324 LEU A N 1
ATOM 2379 C CA . LEU A 1 324 ? -17.080 15.954 30.174 1.00 53.16 324 LEU A CA 1
ATOM 2380 C C . LEU A 1 324 ? -17.248 16.986 29.056 1.00 53.16 324 LEU A C 1
ATOM 2382 O O . LEU A 1 324 ? -16.982 16.656 27.905 1.00 53.16 324 LEU A O 1
ATOM 2386 N N . ALA A 1 325 ? -17.603 18.229 29.388 1.00 53.03 325 ALA A N 1
ATOM 2387 C CA . ALA A 1 325 ? -17.687 19.344 28.451 1.00 53.03 325 ALA A CA 1
ATOM 2388 C C . ALA A 1 325 ? -16.305 19.760 27.932 1.00 53.03 325 ALA A C 1
ATOM 2390 O O . ALA A 1 325 ? -16.169 20.009 26.746 1.00 53.03 325 ALA A O 1
ATOM 2391 N N . GLY A 1 326 ? -15.254 19.760 28.758 1.00 54.38 326 GLY A N 1
ATOM 2392 C CA . GLY A 1 326 ? -13.877 19.988 28.305 1.00 54.38 326 GLY A CA 1
ATOM 2393 C C . GLY A 1 326 ? -13.338 18.853 27.425 1.00 54.38 326 GLY A C 1
ATOM 2394 O O . GLY A 1 326 ? -12.605 19.100 26.466 1.00 54.38 326 GLY A O 1
ATOM 2395 N N . ALA A 1 327 ? -13.727 17.605 27.706 1.00 48.97 327 ALA A N 1
ATOM 2396 C CA . ALA A 1 327 ? -13.421 16.461 26.850 1.00 48.97 327 ALA A CA 1
ATOM 2397 C C . ALA A 1 327 ? -14.201 16.503 25.520 1.00 48.97 327 ALA A C 1
ATOM 2399 O O . ALA A 1 327 ? -13.612 16.219 24.481 1.00 48.97 327 ALA A O 1
ATOM 2400 N N . ALA A 1 328 ? -15.478 16.902 25.540 1.00 47.06 328 ALA A N 1
ATOM 2401 C CA . ALA A 1 328 ? -16.335 17.047 24.359 1.00 47.06 328 ALA A CA 1
ATOM 2402 C C . ALA A 1 328 ? -15.975 18.284 23.511 1.00 47.06 328 ALA A C 1
ATOM 2404 O O . ALA A 1 328 ? -15.879 18.191 22.296 1.00 47.06 328 ALA A O 1
ATOM 2405 N N . ALA A 1 329 ? -15.634 19.419 24.125 1.00 47.03 329 ALA A N 1
ATOM 2406 C CA . ALA A 1 329 ? -15.136 20.607 23.426 1.00 47.03 329 ALA A CA 1
ATOM 2407 C C . ALA A 1 329 ? -13.775 20.361 22.750 1.00 47.03 329 ALA A C 1
ATOM 2409 O O . ALA A 1 329 ? -13.446 21.015 21.764 1.00 47.03 329 ALA A O 1
ATOM 2410 N N . ARG A 1 330 ? -12.983 19.392 23.233 1.00 50.44 330 ARG A N 1
ATOM 2411 C CA . ARG A 1 330 ? -11.792 18.889 22.522 1.00 50.44 330 ARG A CA 1
ATOM 2412 C C . ARG A 1 330 ? -12.138 17.943 21.363 1.00 50.44 330 ARG A C 1
ATOM 2414 O O . ARG A 1 330 ? -11.322 17.820 20.452 1.00 50.44 330 ARG A O 1
ATOM 2421 N N . GLU A 1 331 ? -13.306 17.294 21.380 1.00 45.16 331 GLU A N 1
ATOM 2422 C CA . GLU A 1 331 ? -13.848 16.544 20.234 1.00 45.16 331 GLU A CA 1
ATOM 2423 C C . GLU A 1 331 ? -14.385 17.506 19.149 1.00 45.16 331 GLU A C 1
ATOM 2425 O O . GLU A 1 331 ? -14.065 17.312 17.975 1.00 45.16 331 GLU A O 1
ATOM 2430 N N . ASP A 1 332 ? -15.080 18.585 19.533 1.00 39.44 332 ASP A N 1
ATOM 2431 C CA . ASP A 1 332 ? -15.744 19.525 18.606 1.00 39.44 332 ASP A CA 1
ATOM 2432 C C . ASP A 1 332 ? -14.879 20.727 18.169 1.00 39.44 332 ASP A C 1
ATOM 2434 O O . ASP A 1 332 ? -14.988 21.211 17.040 1.00 39.44 332 ASP A O 1
ATOM 2438 N N . GLY A 1 333 ? -13.928 21.181 18.993 1.00 37.06 333 GLY A N 1
ATOM 2439 C CA . GLY A 1 333 ? -13.058 22.336 18.709 1.00 37.06 333 GLY A CA 1
ATOM 2440 C C . GLY A 1 333 ? -12.056 22.141 17.559 1.00 37.06 333 GLY A C 1
ATOM 2441 O O . GLY A 1 333 ? -11.343 23.074 17.193 1.00 37.06 333 GLY A O 1
ATOM 2442 N N . GLY A 1 334 ? -11.993 20.942 16.970 1.00 37.84 334 GLY A N 1
ATOM 2443 C CA . GLY A 1 334 ? -11.252 20.661 15.735 1.00 37.84 334 GLY A CA 1
ATOM 2444 C C . GLY A 1 334 ? -12.109 20.673 14.462 1.00 37.84 334 GLY A C 1
ATOM 2445 O O . GLY A 1 334 ? -11.558 20.486 13.375 1.00 37.84 334 GLY A O 1
ATOM 2446 N N . GLY A 1 335 ? -13.431 20.840 14.592 1.00 36.25 335 GLY A N 1
ATOM 2447 C CA . GLY A 1 335 ? -14.405 20.806 13.496 1.00 36.25 335 GLY A CA 1
ATOM 2448 C C . GLY A 1 335 ? -14.945 22.172 13.068 1.00 36.25 335 GLY A C 1
ATOM 2449 O O . GLY A 1 335 ? -15.525 22.271 11.995 1.00 36.25 335 GLY A O 1
ATOM 2450 N N . GLN A 1 336 ? -14.718 23.234 13.843 1.00 32.84 336 GLN A N 1
ATOM 2451 C CA . GLN A 1 336 ? -15.369 24.529 13.617 1.00 32.84 336 GLN A CA 1
ATOM 2452 C C . GLN A 1 336 ? -14.341 25.661 13.498 1.00 32.84 336 GLN A C 1
ATOM 2454 O O . GLN A 1 336 ? -14.203 26.519 14.364 1.00 32.84 336 GLN A O 1
ATOM 2459 N N . ARG A 1 337 ? -13.548 25.634 12.418 1.00 35.78 337 ARG A N 1
ATOM 2460 C CA . ARG A 1 337 ? -12.692 26.771 12.016 1.00 35.78 337 ARG A CA 1
ATOM 2461 C C . ARG A 1 337 ? -12.562 26.960 10.501 1.00 35.78 337 ARG A C 1
ATOM 2463 O O . ARG A 1 337 ? -11.556 27.483 10.032 1.00 35.78 337 ARG A O 1
ATOM 2470 N N . ARG A 1 338 ? -13.575 26.550 9.736 1.00 39.00 338 ARG A N 1
ATOM 2471 C CA . ARG A 1 338 ? -13.792 26.945 8.337 1.00 39.00 338 ARG A CA 1
ATOM 2472 C C . ARG A 1 338 ? -15.291 26.885 8.078 1.00 39.00 338 ARG A C 1
ATOM 2474 O O . ARG A 1 338 ? -15.764 25.801 7.807 1.00 39.00 338 ARG A O 1
ATOM 2481 N N . ASP A 1 339 ? -15.995 27.982 8.348 1.00 34.81 339 ASP A N 1
ATOM 2482 C CA . ASP A 1 339 ? -17.293 28.373 7.751 1.00 34.81 339 ASP A CA 1
ATOM 2483 C C . ASP A 1 339 ? -17.733 29.737 8.327 1.00 34.81 339 ASP A C 1
ATOM 2485 O O . ASP A 1 339 ? -18.876 29.963 8.708 1.00 34.81 339 ASP A O 1
ATOM 2489 N N . ALA A 1 340 ? -16.779 30.666 8.446 1.00 33.81 340 ALA A N 1
ATOM 2490 C CA . ALA A 1 340 ? -17.044 32.059 8.799 1.00 33.81 340 ALA A CA 1
ATOM 2491 C C . ALA A 1 340 ? -15.968 32.955 8.171 1.00 33.81 340 ALA A C 1
ATOM 2493 O O . ALA A 1 340 ? -15.151 33.554 8.861 1.00 33.81 340 ALA A O 1
ATOM 2494 N N . GLN A 1 341 ? -15.926 32.966 6.840 1.00 33.84 341 GLN A N 1
ATOM 2495 C CA . GLN A 1 341 ? -15.351 34.049 6.039 1.00 33.84 341 GLN A CA 1
ATOM 2496 C C . GLN A 1 341 ? -16.083 34.046 4.693 1.00 33.84 341 GLN A C 1
ATOM 2498 O O . GLN A 1 341 ? -15.658 33.447 3.713 1.00 33.84 341 GLN A O 1
ATOM 2503 N N . GLY A 1 342 ? -17.267 34.649 4.724 1.00 35.00 342 GLY A N 1
ATOM 2504 C CA . GLY A 1 342 ? -18.173 34.851 3.602 1.00 35.00 342 GLY A CA 1
ATOM 2505 C C . GLY A 1 342 ? -19.118 35.982 3.985 1.00 35.00 342 GLY A C 1
ATOM 2506 O O . GLY A 1 342 ? -20.215 35.712 4.456 1.00 35.00 342 GLY A O 1
ATOM 2507 N N . GLN A 1 343 ? -18.584 37.203 3.907 1.00 33.03 343 GLN A N 1
ATOM 2508 C CA . GLN A 1 343 ? -19.155 38.557 4.034 1.00 33.03 343 GLN A CA 1
ATOM 2509 C C . GLN A 1 343 ? -17.921 39.402 4.405 1.00 33.03 343 GLN A C 1
ATOM 2511 O O . GLN A 1 343 ? -17.408 39.271 5.513 1.00 33.03 343 GLN A O 1
ATOM 2516 N N . VAL A 1 344 ? -17.245 40.084 3.483 1.00 33.00 344 VAL A N 1
ATOM 2517 C CA . VAL A 1 344 ? -17.670 41.163 2.574 1.00 33.00 344 VAL A CA 1
ATOM 2518 C C . VAL A 1 344 ? -16.855 41.085 1.287 1.00 33.00 344 VAL A C 1
ATOM 2520 O O . VAL A 1 344 ? -15.656 40.739 1.394 1.00 33.00 344 VAL A O 1
#

Foldseek 3Di:
DCVVVLECQLPQPLLLLLLLLLLVLQLCLLVCCVPVVDFQDPDDPPPPPPPPPDDDDDDDDDDDDDDDDDDDDDDPPPCLQPPTDRLALRDPLSNVVSVVSNVVSVVVVVSVVRGDYDVPRDHDPVSVVVSVVLVVVLVVLVCLLPVPDPPVDPVCVVCNHPNNSSLSSLVSSQVSLCVVLVVVLVCLVLQLDPPSPDLVVLVCLLVSLVVVVVVVVVVCVVSVNPSSCVSNCSSNSSSVVSNVSSVSVNVSHVLSVVLVVVLVVLVVVVVPDPDLDLPVLLVVLVCSVVPSVHRLVSSVVSLVPSDPPRDPVVRSCVSVVVSNVVNVCSNCVVPPDPDPDDDD

Radius of gyration: 29.73 Å; chains: 1; bounding box: 82×68×86 Å

Sequence (344 aa):
MNFRLKNVSGLSLDFLALNLLGWAAYATFNCVIFFIFECPRKPNRLGGAAAAAGSGAPGGGAPESISGSFLGAGPKAAELLYGGFCPYAVEVNDVAFALHALLVTLLTATQCVAYPRAKGQRVHAAVAAGVAAAAAAAAAYGAAVAGRWSWLGPAAAPWLHWVDWLYFLAWIKMAVTLIKYIPQAALNWRRRSTRGWSILNILLDFTGGALSLGQQLLTCWATGDWAPVTSNPVKLGLALASMAFDALFMLAAAKTLAAVASLRVFFASTRADDATDTRARMSQVQHYILYSNAPPIAARRAVAAVPAAAAGASAGAALAQPLLAGAAAREDGGGQRRDAQGQV

pLDDT: mean 72.32, std 21.93, range [25.19, 98.31]

Secondary structure (DSSP, 8-state):
-HHHHT--TTS-HHHHHHHHHHHHHHHHHHHHHHHHS-PPPPPPTTSGGGS------------------S----S-TTTSSSS---TT---HHHHHHHHHHHHHHHHHHHHHHHS---TT----HHHHHHHHHHHHHHHHHHHHHHS--TTS-GGGGGG-SHHHHHHHHHHHHHHHHHHHHHHHHHHHHHHT--TT--HHHHHHHHHHHHHHHHHHHHHHHHHS--HHHHH-HHHHHHHHHHHHHHHHHHHHHHHHHHHHHHHHHHHHHHHH-----HHHHHHHHHHHHHHS---HHHHHHHHHTS-TTSS-HHHHHHHHHHHHHHHHHHHHTTT-SSS-----

InterPro domains:
  IPR005282 Lysosomal cystine transporter [PTHR13131] (89-292)
  IPR006603 PQ-loop repeat [PF04193] (166-220)
  IPR006603 PQ-loop repeat [SM00679] (1-24)
  IPR006603 PQ-loop repeat [SM00679] (179-210)